Protein AF-A0A945H3J1-F1 (afdb_monomer)

Structure (mmCIF, N/CA/C/O backbone):
data_AF-A0A945H3J1-F1
#
_entry.id   AF-A0A945H3J1-F1
#
loop_
_atom_site.group_PDB
_atom_site.id
_atom_site.type_symbol
_atom_site.label_atom_id
_atom_site.label_alt_id
_atom_site.label_comp_id
_atom_site.label_asym_id
_atom_site.label_entity_id
_atom_site.label_seq_id
_atom_site.pdbx_PDB_ins_code
_atom_site.Cartn_x
_atom_site.Cartn_y
_atom_site.Cartn_z
_atom_site.occupancy
_atom_site.B_iso_or_equiv
_atom_site.auth_seq_id
_atom_site.auth_comp_id
_atom_site.auth_asym_id
_atom_site.auth_atom_id
_atom_site.pdbx_PDB_model_num
ATOM 1 N N . MET A 1 1 ? 68.664 -20.194 -29.087 1.00 60.19 1 MET A N 1
ATOM 2 C CA . MET A 1 1 ? 67.296 -19.953 -28.573 1.00 60.19 1 MET A CA 1
ATOM 3 C C . MET A 1 1 ? 66.956 -18.468 -28.400 1.00 60.19 1 MET A C 1
ATOM 5 O O . MET A 1 1 ? 65.837 -18.099 -28.712 1.00 60.19 1 MET A O 1
ATOM 9 N N . SER A 1 2 ? 67.878 -17.592 -27.973 1.00 73.19 2 SER A N 1
ATOM 10 C CA . SER A 1 2 ? 67.571 -16.160 -27.752 1.00 73.19 2 SER A CA 1
ATOM 11 C C . SER A 1 2 ? 67.304 -15.338 -29.028 1.00 73.19 2 SER A C 1
ATOM 13 O O . SER A 1 2 ? 66.499 -14.412 -29.001 1.00 73.19 2 SER A O 1
ATOM 15 N N . ALA A 1 3 ? 67.932 -15.680 -30.160 1.00 81.25 3 ALA A N 1
ATOM 16 C CA . ALA A 1 3 ? 67.809 -14.908 -31.403 1.00 81.25 3 ALA A CA 1
ATOM 17 C C . ALA A 1 3 ? 66.433 -15.038 -32.088 1.00 81.25 3 ALA A C 1
ATOM 19 O O . ALA A 1 3 ? 65.902 -14.050 -32.594 1.00 81.25 3 ALA A O 1
ATOM 20 N N . GLU A 1 4 ? 65.826 -16.229 -32.079 1.00 80.69 4 GLU A N 1
ATOM 21 C CA . GLU A 1 4 ? 64.488 -16.438 -32.654 1.00 80.69 4 GLU A CA 1
ATOM 22 C C . GLU A 1 4 ? 63.392 -15.769 -31.823 1.00 80.69 4 GLU A C 1
ATOM 24 O O . GLU A 1 4 ? 62.494 -15.144 -32.384 1.00 80.69 4 GLU A O 1
ATOM 29 N N . VAL A 1 5 ? 63.507 -15.813 -30.492 1.00 82.81 5 VAL A N 1
ATOM 30 C CA . VAL A 1 5 ? 62.561 -15.147 -29.586 1.00 82.81 5 VAL A CA 1
ATOM 31 C C . VAL A 1 5 ? 62.568 -13.630 -29.811 1.00 82.81 5 VAL A C 1
ATOM 33 O O . VAL A 1 5 ? 61.506 -13.033 -29.979 1.00 82.81 5 VAL A O 1
ATOM 36 N N . ASN A 1 6 ? 63.743 -13.005 -29.941 1.00 84.56 6 ASN A N 1
ATOM 37 C CA . ASN A 1 6 ? 63.851 -11.567 -30.234 1.00 84.56 6 ASN A CA 1
ATOM 38 C C . ASN A 1 6 ? 63.272 -11.186 -31.609 1.00 84.56 6 ASN A C 1
ATOM 40 O O . ASN A 1 6 ? 62.717 -10.096 -31.785 1.00 84.56 6 ASN A O 1
ATOM 44 N N . LYS A 1 7 ? 63.355 -12.086 -32.594 1.00 84.81 7 LYS A N 1
ATOM 45 C CA . LYS A 1 7 ? 62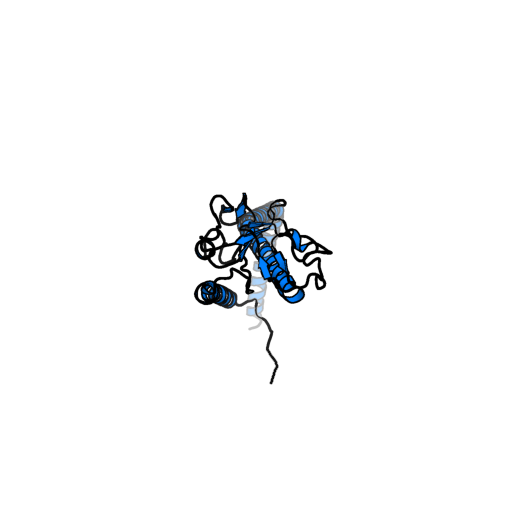.778 -11.870 -33.926 1.00 84.81 7 LYS A CA 1
ATOM 46 C C . LYS A 1 7 ? 61.247 -11.936 -33.907 1.00 84.81 7 LYS A C 1
ATOM 48 O O . LYS A 1 7 ? 60.595 -11.147 -34.584 1.00 84.81 7 LYS A O 1
ATOM 53 N N . ILE A 1 8 ? 60.670 -12.826 -33.099 1.00 84.44 8 ILE A N 1
ATOM 54 C CA . ILE A 1 8 ? 59.214 -12.926 -32.917 1.00 84.44 8 ILE A CA 1
ATOM 55 C C . ILE A 1 8 ? 58.685 -11.714 -32.142 1.00 84.44 8 ILE A C 1
ATOM 57 O O . ILE A 1 8 ? 57.691 -11.119 -32.551 1.00 84.44 8 ILE A O 1
ATOM 61 N N . LEU A 1 9 ? 59.373 -11.299 -31.074 1.00 80.31 9 LEU A N 1
ATOM 62 C CA . LEU A 1 9 ? 58.974 -10.134 -30.279 1.00 80.31 9 LEU A CA 1
ATOM 63 C C . LEU A 1 9 ? 59.015 -8.835 -31.094 1.00 80.31 9 LEU A C 1
ATOM 65 O O . LEU A 1 9 ? 58.047 -8.081 -31.076 1.00 80.31 9 LEU A O 1
ATOM 69 N N . SER A 1 10 ? 60.069 -8.605 -31.883 1.00 81.88 10 SER A N 1
ATOM 70 C CA . SER A 1 10 ? 60.146 -7.425 -32.763 1.00 81.88 10 SER A CA 1
ATOM 71 C C . SER A 1 10 ? 59.111 -7.449 -33.894 1.00 81.88 10 SER A C 1
ATOM 73 O O . SER A 1 10 ? 58.609 -6.400 -34.298 1.00 81.88 10 SER A O 1
ATOM 75 N N . PHE A 1 11 ? 58.741 -8.633 -34.392 1.00 84.75 11 PHE A N 1
ATOM 76 C CA . PHE A 1 11 ? 57.662 -8.780 -35.370 1.00 84.75 11 PHE A CA 1
ATOM 77 C C . PHE A 1 11 ? 56.282 -8.470 -34.770 1.00 84.75 11 PHE A C 1
ATOM 79 O O . PHE A 1 11 ? 55.475 -7.789 -35.407 1.00 84.75 11 PHE A O 1
ATOM 86 N N . LEU A 1 12 ? 56.017 -8.942 -33.548 1.00 81.19 12 LEU A N 1
ATOM 87 C CA . LEU A 1 12 ? 54.775 -8.669 -32.825 1.00 81.19 12 LEU A CA 1
ATOM 88 C C . LEU A 1 12 ? 54.647 -7.187 -32.470 1.00 81.19 12 LEU A C 1
ATOM 90 O O . LEU A 1 12 ? 53.596 -6.610 -32.730 1.00 81.19 12 LEU A O 1
ATOM 94 N N . ASP A 1 13 ? 55.712 -6.565 -31.968 1.00 84.94 13 ASP A N 1
ATOM 95 C CA . ASP A 1 13 ? 55.739 -5.142 -31.616 1.00 84.94 13 ASP A CA 1
ATOM 96 C C . ASP A 1 13 ? 55.472 -4.250 -32.839 1.00 84.94 13 ASP A C 1
ATOM 98 O O . ASP A 1 13 ? 54.616 -3.366 -32.819 1.00 84.94 13 ASP A O 1
ATOM 102 N N . ARG A 1 14 ? 56.095 -4.570 -33.980 1.00 81.88 14 ARG A N 1
ATOM 103 C CA . ARG A 1 14 ? 55.879 -3.837 -35.236 1.00 81.88 14 ARG A CA 1
ATOM 104 C C . ARG A 1 14 ? 54.456 -3.995 -35.778 1.00 81.88 14 ARG A C 1
ATOM 106 O O . ARG A 1 14 ? 53.895 -3.035 -36.306 1.00 81.88 14 ARG A O 1
ATOM 113 N N . LYS A 1 15 ? 53.856 -5.186 -35.650 1.00 81.44 15 LYS A N 1
ATOM 114 C CA . LYS A 1 15 ? 52.448 -5.406 -36.022 1.00 81.44 15 LYS A CA 1
ATOM 115 C C . LYS A 1 15 ? 51.503 -4.677 -35.074 1.00 81.44 15 LYS A C 1
ATOM 117 O O . LYS A 1 15 ? 50.599 -3.999 -35.551 1.00 81.44 15 LYS A O 1
ATOM 122 N N . LEU A 1 16 ? 51.708 -4.791 -33.765 1.00 81.31 16 LEU A N 1
ATOM 123 C CA . LEU A 1 16 ? 50.887 -4.124 -32.756 1.00 81.31 16 LEU A CA 1
ATOM 124 C C . LEU A 1 16 ? 50.943 -2.605 -32.924 1.00 81.31 16 LEU A C 1
ATOM 126 O O . LEU A 1 16 ? 49.892 -1.980 -32.977 1.00 81.31 16 LEU A O 1
ATOM 130 N N . GLY A 1 17 ? 52.127 -2.022 -33.126 1.00 81.38 17 GLY A N 1
ATOM 131 C CA . GLY A 1 17 ? 52.281 -0.588 -33.378 1.00 81.38 17 GLY A CA 1
ATOM 132 C C . GLY A 1 17 ? 51.546 -0.105 -34.633 1.00 81.38 17 GLY A C 1
ATOM 133 O O . GLY A 1 17 ? 50.916 0.950 -34.605 1.00 81.38 17 GLY A O 1
ATOM 134 N N . PHE A 1 18 ? 51.554 -0.893 -35.715 1.00 82.69 18 PHE A N 1
ATOM 135 C CA . PHE A 1 18 ? 50.792 -0.582 -36.930 1.00 82.69 18 PHE A CA 1
ATOM 136 C C . PHE A 1 18 ? 49.277 -0.642 -36.699 1.00 82.69 18 PHE A C 1
ATOM 138 O O . PHE A 1 18 ? 48.545 0.250 -37.127 1.00 82.69 18 PHE A O 1
ATOM 145 N N . TRP A 1 19 ? 48.797 -1.671 -35.997 1.00 83.00 19 TRP A N 1
ATOM 146 C CA . TRP A 1 19 ? 47.380 -1.785 -35.653 1.00 83.00 19 TRP A CA 1
ATOM 147 C C . TRP A 1 19 ? 46.935 -0.656 -34.722 1.00 83.00 19 TRP A C 1
ATOM 149 O O . TRP A 1 19 ? 45.903 -0.046 -34.975 1.00 83.00 19 TRP A O 1
ATOM 159 N N . VAL A 1 20 ? 47.737 -0.320 -33.710 1.00 82.31 20 VAL A N 1
ATOM 160 C CA . VAL A 1 20 ? 47.457 0.772 -32.768 1.00 82.31 20 VAL A CA 1
ATOM 161 C C . VAL A 1 20 ? 47.431 2.125 -33.479 1.00 82.31 20 VAL A C 1
ATOM 163 O O . VAL A 1 20 ? 46.508 2.900 -33.251 1.00 82.31 20 VAL A O 1
ATOM 166 N N . SER A 1 21 ? 48.381 2.418 -34.374 1.00 82.88 21 SER A N 1
ATOM 167 C CA . SER A 1 21 ? 48.396 3.707 -35.081 1.00 82.88 21 SER A CA 1
ATOM 168 C C . SER A 1 21 ? 47.220 3.853 -36.049 1.00 82.88 21 SER A C 1
ATOM 170 O O . SER A 1 21 ? 46.595 4.912 -36.109 1.00 82.88 21 SER A O 1
ATOM 172 N N . THR A 1 22 ? 46.872 2.774 -36.757 1.00 83.81 22 THR A N 1
ATOM 173 C CA . THR A 1 22 ? 45.717 2.744 -37.664 1.00 83.81 22 THR A CA 1
ATOM 174 C C . THR A 1 22 ? 44.415 2.916 -36.883 1.00 83.81 22 THR A C 1
ATOM 176 O O . THR A 1 22 ? 43.530 3.654 -37.312 1.00 83.81 22 THR A O 1
ATOM 179 N N . TRP A 1 23 ? 44.317 2.284 -35.711 1.00 81.62 23 TRP A N 1
ATOM 180 C CA . TRP A 1 23 ? 43.152 2.391 -34.839 1.00 81.62 23 TRP A CA 1
ATOM 181 C C . TRP A 1 23 ? 43.012 3.777 -34.216 1.00 81.62 23 TRP A C 1
ATOM 183 O O . TRP A 1 23 ? 41.911 4.313 -34.191 1.00 81.62 23 TRP A O 1
ATOM 193 N N . ASN A 1 24 ? 44.114 4.392 -33.785 1.00 85.56 24 ASN A N 1
ATOM 194 C CA . ASN A 1 24 ? 44.095 5.752 -33.250 1.00 85.56 24 ASN A CA 1
ATOM 195 C C . ASN A 1 24 ? 43.633 6.759 -34.304 1.00 85.56 24 ASN A C 1
ATOM 197 O O . ASN A 1 24 ? 42.762 7.566 -34.014 1.00 85.56 24 ASN A O 1
ATOM 201 N N . ARG A 1 25 ? 44.124 6.661 -35.548 1.00 85.62 25 ARG A N 1
ATOM 202 C CA . ARG A 1 25 ? 43.684 7.564 -36.622 1.00 85.62 25 ARG A CA 1
ATOM 203 C C . ARG A 1 25 ? 42.203 7.384 -36.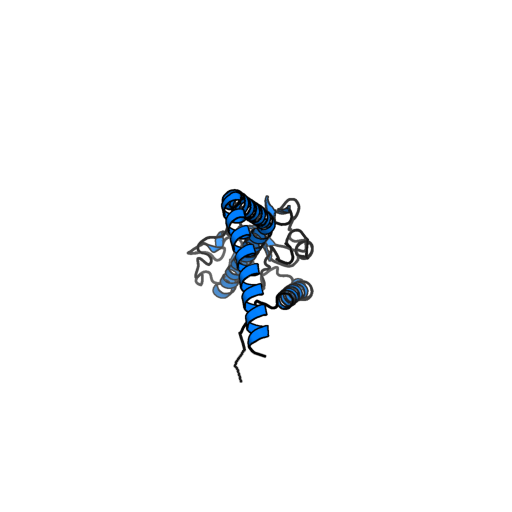963 1.00 85.62 25 ARG A C 1
ATOM 205 O O . ARG A 1 25 ? 41.491 8.363 -37.145 1.00 85.62 25 ARG A O 1
ATOM 212 N N . PHE A 1 26 ? 41.736 6.135 -37.009 1.00 87.69 26 PHE A N 1
ATOM 213 C CA . PHE A 1 26 ? 40.319 5.827 -37.201 1.00 87.69 26 PHE A CA 1
ATOM 214 C C . PHE A 1 26 ? 39.456 6.380 -36.060 1.00 87.69 26 PHE A C 1
ATOM 216 O O . PHE A 1 26 ? 38.403 6.967 -36.305 1.00 87.69 26 PHE A O 1
ATOM 223 N N . LEU A 1 27 ? 39.900 6.208 -34.812 1.00 85.19 27 LEU A N 1
ATOM 224 C CA . LEU A 1 27 ? 39.210 6.759 -33.657 1.00 85.19 27 LEU A CA 1
ATOM 225 C C . LEU A 1 27 ? 39.192 8.280 -33.719 1.00 85.19 27 LEU A C 1
ATOM 227 O O . LEU A 1 27 ? 38.113 8.820 -33.580 1.00 85.19 27 LEU A O 1
ATOM 231 N N . ASP A 1 28 ? 40.294 8.966 -34.005 1.00 85.12 28 ASP A N 1
ATOM 232 C CA . ASP A 1 28 ? 40.317 10.432 -34.088 1.00 85.12 28 ASP A CA 1
ATOM 233 C C . ASP A 1 28 ? 39.352 10.973 -35.159 1.00 85.12 28 ASP A C 1
ATOM 235 O O . ASP A 1 28 ? 38.624 11.935 -34.912 1.00 85.12 28 ASP A O 1
ATOM 239 N N . GLU A 1 29 ? 39.277 10.321 -36.324 1.00 90.56 29 GLU A N 1
ATOM 240 C CA . GLU A 1 29 ? 38.367 10.708 -37.414 1.00 90.56 29 GLU A CA 1
ATOM 241 C C . GLU A 1 29 ? 36.888 10.445 -37.080 1.00 90.56 29 GLU A C 1
ATOM 243 O O . GLU A 1 29 ? 36.002 11.200 -37.494 1.00 90.56 29 GLU A O 1
ATOM 248 N N . HIS A 1 30 ? 36.599 9.390 -36.314 1.00 91.06 30 HIS A N 1
ATOM 249 C CA . HIS A 1 30 ? 35.230 8.952 -36.036 1.00 91.06 30 HIS A CA 1
ATOM 250 C C . HIS A 1 30 ? 34.779 9.133 -34.580 1.00 91.06 30 HIS A C 1
ATOM 252 O O . HIS A 1 30 ? 33.635 8.801 -34.256 1.00 91.06 30 HIS A O 1
ATOM 258 N N . PHE A 1 31 ? 35.616 9.693 -33.704 1.00 92.00 31 PHE A N 1
ATOM 259 C CA . PHE A 1 31 ? 35.394 9.750 -32.255 1.00 92.00 31 PHE A CA 1
ATOM 260 C C . PHE A 1 31 ? 34.080 10.444 -31.926 1.00 92.00 31 PHE A C 1
ATOM 262 O O . PHE A 1 31 ? 33.287 9.943 -31.129 1.00 92.00 31 PHE A O 1
ATOM 269 N N . THR A 1 32 ? 33.804 11.574 -32.575 1.00 90.94 32 THR A N 1
ATOM 270 C CA . THR A 1 32 ? 32.577 12.348 -32.362 1.00 90.94 32 THR A CA 1
ATOM 271 C C . THR A 1 32 ? 31.329 11.555 -32.748 1.00 90.94 32 THR A C 1
ATOM 273 O O . THR A 1 32 ? 30.339 11.575 -32.018 1.00 90.94 32 THR A O 1
ATOM 276 N N . TYR A 1 33 ? 31.368 10.805 -33.853 1.00 94.19 33 TYR A N 1
ATOM 277 C CA . TYR A 1 33 ? 30.241 9.977 -34.288 1.00 94.19 33 TYR A CA 1
ATOM 278 C C . TYR A 1 33 ? 30.038 8.767 -33.376 1.00 94.19 33 TYR A C 1
ATOM 280 O O . TYR A 1 33 ? 28.906 8.470 -32.992 1.00 94.19 33 TYR A O 1
ATOM 288 N N . ILE A 1 34 ? 31.125 8.094 -32.989 1.00 93.06 34 ILE A N 1
ATOM 289 C CA . ILE A 1 34 ? 31.089 6.927 -32.103 1.00 93.06 34 ILE A CA 1
ATOM 290 C C . ILE A 1 34 ? 30.583 7.339 -30.717 1.00 93.06 34 ILE A C 1
ATOM 292 O O . ILE A 1 34 ? 29.641 6.737 -30.205 1.00 93.06 34 ILE A O 1
ATOM 296 N N . SER A 1 35 ? 31.142 8.402 -30.134 1.00 95.31 35 SER A N 1
ATOM 297 C CA . SER A 1 35 ? 30.730 8.912 -28.820 1.00 95.31 35 SER A CA 1
ATOM 298 C C . SER A 1 35 ? 29.274 9.380 -28.810 1.00 95.31 35 SER A C 1
ATOM 300 O O . SER A 1 35 ? 28.526 9.000 -27.909 1.00 95.31 35 SER A O 1
ATOM 302 N N . SER A 1 36 ? 28.831 10.112 -29.839 1.00 95.88 36 SER A N 1
ATOM 303 C CA . SER A 1 36 ? 27.430 10.541 -29.966 1.00 95.88 36 SER A CA 1
ATOM 304 C C . SER A 1 36 ? 26.478 9.354 -30.111 1.00 95.88 36 SER A C 1
ATOM 306 O O . SER A 1 36 ? 25.420 9.333 -29.485 1.00 95.88 36 SER A O 1
ATOM 308 N N . SER A 1 37 ? 26.862 8.338 -30.889 1.00 96.12 37 SER A N 1
ATOM 309 C CA . SER A 1 37 ? 26.049 7.132 -31.091 1.00 96.12 37 SER A CA 1
ATOM 310 C C . SER A 1 37 ? 25.930 6.304 -29.812 1.00 96.12 37 SER A C 1
ATOM 312 O O . SER A 1 37 ? 24.835 5.866 -29.463 1.00 96.12 37 SER A O 1
ATOM 314 N N . ILE A 1 38 ? 27.034 6.130 -29.075 1.00 96.62 38 ILE A N 1
ATOM 315 C CA . ILE A 1 38 ? 27.034 5.452 -27.772 1.00 96.62 38 ILE A CA 1
ATOM 316 C C . ILE A 1 38 ? 26.157 6.217 -26.781 1.00 96.62 38 ILE A C 1
ATOM 318 O O . ILE A 1 38 ? 25.325 5.611 -26.109 1.00 96.62 38 ILE A O 1
ATOM 322 N N . LEU A 1 39 ? 26.294 7.543 -26.710 1.00 97.56 39 LEU A N 1
ATOM 323 C CA . LEU A 1 39 ? 25.483 8.367 -25.818 1.00 97.56 39 LEU A CA 1
ATOM 324 C C . LEU A 1 39 ? 23.990 8.259 -26.156 1.00 97.56 39 LEU A C 1
ATOM 326 O O . LEU A 1 39 ? 23.176 8.030 -25.263 1.00 97.56 39 LEU A O 1
ATOM 330 N N . ALA A 1 40 ? 23.631 8.361 -27.438 1.00 97.38 40 ALA A N 1
ATOM 331 C CA . ALA A 1 40 ? 22.253 8.213 -27.897 1.00 97.38 40 ALA A CA 1
ATOM 332 C C . ALA A 1 40 ? 21.683 6.829 -27.548 1.00 97.38 40 ALA A C 1
ATOM 334 O O . ALA A 1 40 ? 20.561 6.728 -27.048 1.00 97.38 40 ALA A O 1
ATOM 335 N N . PHE A 1 41 ? 22.471 5.768 -27.742 1.00 97.62 41 PHE A N 1
ATOM 336 C CA . PHE A 1 41 ? 22.090 4.410 -27.366 1.00 97.62 41 PHE A CA 1
ATOM 337 C C . PHE A 1 41 ? 21.866 4.269 -25.854 1.00 97.62 41 PHE A C 1
ATOM 339 O O . PHE A 1 41 ? 20.851 3.716 -25.434 1.00 97.62 41 PHE A O 1
ATOM 346 N N . LEU A 1 42 ? 22.767 4.804 -25.026 1.00 97.38 42 LEU A N 1
ATOM 347 C CA . LEU A 1 42 ? 22.635 4.756 -23.568 1.00 97.38 42 LEU A CA 1
ATOM 348 C C . LEU A 1 42 ? 21.400 5.518 -23.079 1.00 97.38 42 LEU A C 1
ATOM 350 O O . LEU A 1 42 ? 20.692 5.021 -22.204 1.00 97.38 42 LEU A O 1
ATOM 354 N N . ILE A 1 43 ? 21.100 6.679 -23.668 1.00 97.25 43 ILE A N 1
ATOM 355 C CA . ILE A 1 43 ? 19.883 7.441 -23.362 1.00 97.25 43 ILE A CA 1
ATOM 356 C C . ILE A 1 43 ? 18.639 6.637 -23.755 1.00 97.25 43 ILE A C 1
ATOM 358 O O . ILE A 1 43 ? 17.720 6.506 -22.948 1.00 97.25 43 ILE A O 1
ATOM 362 N N . ALA A 1 44 ? 18.609 6.050 -24.954 1.00 96.44 44 ALA A N 1
ATOM 363 C CA . ALA A 1 44 ? 17.484 5.232 -25.405 1.00 96.44 44 ALA A CA 1
ATOM 364 C C . ALA A 1 44 ? 17.270 4.003 -24.505 1.00 96.44 44 ALA A C 1
ATOM 366 O O . ALA A 1 44 ? 16.142 3.721 -24.094 1.00 96.44 44 ALA A O 1
ATOM 367 N N . MET A 1 45 ? 18.352 3.313 -24.135 1.00 96.00 45 MET A N 1
ATOM 368 C CA . MET A 1 45 ? 18.323 2.184 -23.205 1.00 96.00 45 MET A CA 1
ATOM 369 C C . MET A 1 45 ? 17.816 2.614 -21.824 1.00 96.00 45 MET A C 1
ATOM 371 O O . MET A 1 45 ? 16.959 1.945 -21.248 1.00 96.00 45 MET A O 1
ATOM 375 N N . PHE A 1 46 ? 18.293 3.746 -21.300 1.00 94.88 46 PHE A N 1
ATOM 376 C CA . PHE A 1 46 ? 17.835 4.291 -20.025 1.00 94.88 46 PHE A CA 1
ATOM 377 C C . PHE A 1 46 ? 16.341 4.626 -20.054 1.00 94.88 46 PHE A C 1
ATOM 379 O O . PHE A 1 46 ? 15.613 4.217 -19.153 1.00 94.88 46 PHE A O 1
ATOM 386 N N . LEU A 1 47 ? 15.859 5.308 -21.097 1.00 93.19 47 LEU A N 1
ATOM 387 C CA . LEU A 1 47 ? 14.440 5.639 -21.247 1.00 93.19 47 LEU A CA 1
ATOM 388 C C . LEU A 1 47 ? 13.579 4.377 -21.342 1.00 93.19 47 LEU A C 1
ATOM 390 O O . LEU A 1 47 ? 12.551 4.280 -20.672 1.00 93.19 47 LEU A O 1
ATOM 394 N N . PHE A 1 48 ? 14.022 3.377 -22.106 1.00 92.25 48 PHE A N 1
ATOM 395 C CA . PHE A 1 48 ? 13.340 2.089 -22.197 1.00 92.25 48 PHE A CA 1
ATOM 396 C C . PHE A 1 48 ? 13.241 1.396 -20.827 1.00 92.25 48 PHE A C 1
ATOM 398 O O . PHE A 1 48 ? 12.166 0.943 -20.419 1.00 92.25 48 PHE A O 1
ATOM 405 N N . LEU A 1 49 ? 14.339 1.369 -20.068 1.00 88.38 49 LEU A N 1
ATOM 406 C CA . LEU A 1 49 ? 14.364 0.818 -18.713 1.00 88.38 49 LEU A CA 1
ATOM 407 C C . LEU A 1 49 ? 13.502 1.628 -17.734 1.00 88.38 49 LEU A C 1
ATOM 409 O O . LEU A 1 49 ? 12.783 1.046 -16.922 1.00 88.38 49 LEU A O 1
ATOM 413 N N . ALA A 1 50 ? 13.512 2.956 -17.815 1.00 83.75 50 ALA A N 1
ATOM 414 C CA . ALA A 1 50 ? 12.715 3.825 -16.954 1.00 83.75 50 ALA A CA 1
ATOM 415 C C . ALA A 1 50 ? 11.208 3.622 -17.191 1.00 83.75 50 ALA A C 1
ATOM 417 O O . ALA A 1 50 ? 10.435 3.472 -16.243 1.00 83.75 50 ALA A O 1
ATOM 418 N N . ILE A 1 51 ? 10.788 3.527 -18.455 1.00 84.94 51 ILE A N 1
ATOM 419 C CA . ILE A 1 51 ? 9.386 3.291 -18.822 1.00 84.94 51 ILE A CA 1
ATOM 420 C C . ILE A 1 51 ? 8.927 1.909 -18.340 1.00 84.94 51 ILE A C 1
ATOM 422 O O . ILE A 1 51 ? 7.869 1.787 -17.721 1.00 84.94 51 ILE A O 1
ATOM 426 N N . THR A 1 52 ? 9.732 0.870 -18.570 1.00 81.19 52 THR A N 1
ATOM 427 C CA . THR A 1 52 ? 9.381 -0.510 -18.188 1.00 81.19 52 THR A CA 1
ATOM 428 C C . THR A 1 52 ? 9.431 -0.752 -16.677 1.00 81.19 52 THR A C 1
ATOM 430 O O . THR A 1 52 ? 8.690 -1.592 -16.158 1.00 81.19 52 THR A O 1
ATOM 433 N N . SER A 1 53 ? 10.262 -0.011 -15.940 1.00 83.12 53 SER A N 1
ATOM 434 C CA . SER A 1 53 ? 10.378 -0.128 -14.481 1.00 83.12 53 SER A CA 1
ATOM 435 C C . SER A 1 53 ? 9.356 0.706 -13.704 1.00 83.12 53 SER A C 1
ATOM 437 O O . SER A 1 53 ? 9.076 0.374 -12.550 1.00 83.12 53 SER A O 1
ATOM 439 N N . ARG A 1 54 ? 8.730 1.717 -14.326 1.00 84.50 54 ARG A N 1
ATOM 440 C CA . ARG A 1 54 ? 7.763 2.619 -13.674 1.00 84.50 54 ARG A CA 1
ATOM 441 C C . ARG A 1 54 ? 6.663 1.875 -12.916 1.00 84.50 54 ARG A C 1
ATOM 443 O O . ARG A 1 54 ? 6.425 2.157 -11.748 1.00 84.50 54 ARG A O 1
ATOM 450 N N . GLN A 1 55 ? 6.014 0.896 -13.546 1.00 86.31 55 GLN A N 1
ATOM 451 C CA . GLN A 1 55 ? 4.929 0.134 -12.910 1.00 86.31 55 GLN A CA 1
ATOM 452 C C . GLN A 1 55 ? 5.409 -0.659 -11.686 1.00 86.31 55 GLN A C 1
ATOM 454 O O . GLN A 1 55 ? 4.693 -0.759 -10.693 1.00 86.31 55 GLN A O 1
ATOM 459 N N . ARG A 1 56 ? 6.644 -1.177 -11.723 1.00 86.38 56 ARG A N 1
ATOM 460 C CA . ARG A 1 56 ? 7.246 -1.878 -10.581 1.00 86.38 56 ARG A CA 1
ATOM 461 C C . ARG A 1 56 ? 7.535 -0.917 -9.426 1.00 86.38 56 ARG A C 1
ATOM 463 O O . ARG A 1 56 ? 7.290 -1.280 -8.283 1.00 86.38 56 ARG A O 1
ATOM 470 N N . MET A 1 57 ? 8.004 0.298 -9.711 1.00 86.19 57 MET A N 1
ATOM 471 C CA . MET A 1 57 ? 8.211 1.320 -8.676 1.00 86.19 57 MET A CA 1
ATOM 472 C C . MET A 1 57 ? 6.894 1.703 -7.992 1.00 86.19 57 MET A C 1
ATOM 474 O O . MET A 1 57 ? 6.832 1.725 -6.767 1.00 86.19 57 MET A O 1
ATOM 478 N N . VAL A 1 58 ? 5.826 1.909 -8.771 1.00 89.62 58 VAL A N 1
ATOM 479 C CA . VAL A 1 58 ? 4.486 2.205 -8.234 1.00 89.62 58 VAL A CA 1
ATOM 480 C C . VAL A 1 58 ? 3.963 1.043 -7.381 1.00 89.62 58 VAL A C 1
ATOM 482 O O . VAL A 1 58 ? 3.424 1.265 -6.302 1.00 89.62 58 VAL A O 1
ATOM 485 N N . ALA A 1 59 ? 4.147 -0.205 -7.824 1.00 90.69 59 ALA A N 1
ATOM 486 C CA . ALA A 1 59 ? 3.763 -1.383 -7.042 1.00 90.69 59 ALA A CA 1
ATOM 487 C C . ALA A 1 59 ? 4.505 -1.457 -5.701 1.00 90.69 59 ALA A C 1
ATOM 489 O O . ALA A 1 59 ? 3.894 -1.720 -4.666 1.00 90.69 59 ALA A O 1
ATOM 490 N N . TRP A 1 60 ? 5.812 -1.191 -5.718 1.00 89.12 60 TRP A N 1
ATOM 491 C CA . TRP A 1 60 ? 6.636 -1.167 -4.515 1.00 89.12 60 TRP A CA 1
ATOM 492 C C . TRP A 1 60 ? 6.198 -0.071 -3.536 1.00 89.12 60 TRP A C 1
ATOM 494 O O . TRP A 1 60 ? 6.099 -0.331 -2.337 1.00 89.12 60 TRP A O 1
ATOM 504 N N . GLU A 1 61 ? 5.884 1.125 -4.037 1.00 91.31 61 GLU A N 1
ATOM 505 C CA . GLU A 1 61 ? 5.377 2.237 -3.228 1.00 91.31 61 GLU A CA 1
ATOM 506 C C . GLU A 1 61 ? 4.046 1.884 -2.557 1.00 91.31 61 GLU A C 1
ATOM 508 O O . GLU A 1 61 ? 3.939 1.966 -1.334 1.00 91.31 61 GLU A O 1
ATOM 513 N N . VAL A 1 62 ? 3.076 1.381 -3.328 1.00 93.19 62 VAL A N 1
ATOM 514 C CA . VAL A 1 62 ? 1.772 0.947 -2.801 1.00 93.19 62 VAL A CA 1
ATOM 515 C C . VAL A 1 62 ? 1.954 -0.123 -1.734 1.00 93.19 62 VAL A C 1
ATOM 517 O O . VAL A 1 62 ? 1.396 -0.002 -0.647 1.00 93.19 62 VAL A O 1
ATOM 520 N N . ARG A 1 63 ? 2.761 -1.156 -2.011 1.00 92.19 63 ARG A N 1
ATOM 521 C CA . ARG A 1 63 ? 3.050 -2.241 -1.063 1.00 92.19 63 ARG A CA 1
ATOM 522 C C . ARG A 1 63 ? 3.632 -1.697 0.240 1.00 92.19 63 ARG A C 1
ATOM 524 O O . ARG A 1 63 ? 3.193 -2.089 1.322 1.00 92.19 63 ARG A O 1
ATOM 531 N N . ARG A 1 64 ? 4.622 -0.808 0.149 1.00 92.75 64 ARG A N 1
ATOM 532 C CA . ARG A 1 64 ? 5.254 -0.180 1.313 1.00 92.75 64 ARG A CA 1
ATOM 533 C C . ARG A 1 64 ? 4.230 0.604 2.132 1.00 92.75 64 ARG A C 1
ATOM 535 O O . ARG A 1 64 ? 4.209 0.471 3.355 1.00 92.75 64 ARG A O 1
ATOM 542 N N . ASP A 1 65 ? 3.378 1.377 1.472 1.00 94.81 65 ASP A N 1
ATOM 543 C CA . ASP A 1 65 ? 2.382 2.221 2.125 1.00 94.81 65 ASP A CA 1
ATOM 544 C C . ASP A 1 65 ? 1.299 1.390 2.821 1.00 94.81 65 ASP A C 1
ATOM 546 O O . ASP A 1 65 ? 1.061 1.591 4.013 1.00 94.81 65 ASP A O 1
ATOM 550 N N . VAL A 1 66 ? 0.695 0.406 2.138 1.00 94.12 66 VAL A N 1
ATOM 551 C CA . VAL A 1 66 ? -0.344 -0.448 2.748 1.00 94.12 66 VAL A CA 1
ATOM 552 C C . VAL A 1 66 ? 0.206 -1.239 3.936 1.00 94.12 66 VAL A C 1
ATOM 554 O O . VAL A 1 66 ? -0.475 -1.366 4.951 1.00 94.12 66 VAL A O 1
ATOM 557 N N . GLN A 1 67 ? 1.459 -1.705 3.868 1.00 92.94 67 GLN A N 1
ATOM 558 C CA . GLN A 1 67 ? 2.119 -2.380 4.990 1.00 92.94 67 GLN A CA 1
ATOM 559 C C . GLN A 1 67 ? 2.401 -1.428 6.155 1.00 92.94 67 GLN A C 1
ATOM 561 O O . GLN A 1 67 ? 2.195 -1.795 7.311 1.00 92.94 67 GLN A O 1
ATOM 566 N N . ARG A 1 68 ? 2.863 -0.205 5.873 1.00 94.50 68 ARG A N 1
ATOM 567 C CA . ARG A 1 68 ? 3.113 0.814 6.900 1.00 94.50 68 ARG A CA 1
ATOM 568 C C . ARG A 1 68 ? 1.821 1.197 7.623 1.00 94.50 68 ARG A C 1
ATOM 570 O O . ARG A 1 68 ? 1.815 1.284 8.846 1.00 94.50 68 ARG A O 1
ATOM 577 N N . ILE A 1 69 ? 0.732 1.372 6.876 1.00 96.06 69 ILE A N 1
ATOM 578 C CA . ILE A 1 69 ? -0.602 1.662 7.412 1.00 96.06 69 ILE A CA 1
ATOM 579 C C . ILE A 1 69 ? -1.108 0.492 8.264 1.00 96.06 69 ILE A C 1
ATOM 581 O O . ILE A 1 69 ? -1.555 0.715 9.385 1.00 96.06 69 ILE A O 1
ATOM 585 N N . ALA A 1 70 ? -1.005 -0.747 7.775 1.00 93.25 70 ALA A N 1
ATOM 586 C CA . ALA A 1 70 ? -1.439 -1.923 8.530 1.00 93.25 70 AL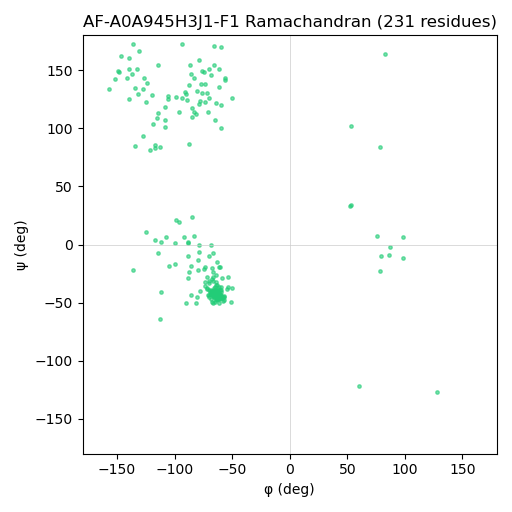A A CA 1
ATOM 587 C C . ALA A 1 70 ? -0.698 -2.047 9.870 1.00 93.25 70 ALA A C 1
ATOM 589 O O . ALA A 1 70 ? -1.342 -2.188 10.907 1.00 93.25 70 ALA A O 1
ATOM 590 N N . ARG A 1 71 ? 0.631 -1.877 9.875 1.00 93.75 71 ARG A N 1
ATOM 591 C CA . ARG A 1 71 ? 1.435 -1.871 11.111 1.00 93.75 71 ARG A CA 1
ATOM 592 C C . ARG A 1 71 ? 1.034 -0.753 12.071 1.00 93.75 71 ARG A C 1
ATOM 594 O O . ARG A 1 71 ? 0.986 -0.981 13.272 1.00 93.75 71 ARG A O 1
ATOM 601 N N . ALA A 1 72 ? 0.726 0.440 11.563 1.00 95.06 72 ALA A N 1
ATOM 602 C CA . ALA A 1 72 ? 0.250 1.542 12.398 1.00 95.06 72 ALA A CA 1
ATOM 603 C C . ALA A 1 72 ? -1.096 1.207 13.068 1.00 95.06 72 ALA A C 1
ATOM 605 O O . ALA A 1 72 ? -1.289 1.496 14.245 1.00 95.06 72 ALA A O 1
ATOM 606 N N . ILE A 1 73 ? -2.008 0.547 12.347 1.00 94.62 73 ILE A N 1
ATOM 607 C CA . ILE A 1 73 ? -3.290 0.080 12.900 1.00 94.62 73 ILE A CA 1
ATOM 608 C C . ILE A 1 73 ? -3.067 -1.037 13.935 1.00 94.62 73 ILE A C 1
ATOM 610 O O . ILE A 1 73 ? -3.708 -1.035 14.984 1.00 94.62 73 ILE A O 1
ATOM 614 N N . GLU A 1 74 ? -2.135 -1.960 13.690 1.00 92.19 74 GLU A N 1
ATOM 615 C CA . GLU A 1 74 ? -1.737 -2.986 14.668 1.00 92.19 74 GLU A CA 1
ATOM 616 C C . GLU A 1 74 ? -1.129 -2.369 15.934 1.00 92.19 74 GLU A C 1
ATOM 618 O O . GLU A 1 74 ? -1.424 -2.814 17.043 1.00 92.19 74 GLU A O 1
ATOM 623 N N . GLN A 1 75 ? -0.340 -1.304 15.791 1.00 93.69 75 GLN A N 1
ATOM 624 C CA . GLN A 1 75 ? 0.222 -0.575 16.922 1.00 93.69 75 GLN A CA 1
ATOM 625 C C . GLN A 1 75 ? -0.867 0.129 17.743 1.00 93.69 75 GLN A C 1
ATOM 627 O O . GLN A 1 75 ? -0.848 0.040 18.969 1.00 93.69 75 GLN A O 1
ATOM 632 N N . ILE A 1 76 ? -1.862 0.746 17.091 1.00 94.12 76 ILE A N 1
ATOM 633 C CA . ILE A 1 76 ? -3.043 1.296 17.780 1.00 94.12 76 ILE A CA 1
ATOM 634 C C . ILE A 1 76 ? -3.747 0.205 18.583 1.00 94.12 76 ILE A C 1
ATOM 636 O O . ILE A 1 76 ? -4.111 0.431 19.734 1.00 94.12 76 ILE A O 1
ATOM 640 N N . ASN A 1 77 ? -3.921 -0.985 18.003 1.00 94.12 77 ASN A N 1
ATOM 641 C CA . ASN A 1 77 ? -4.510 -2.105 18.724 1.00 94.12 77 ASN A CA 1
ATOM 642 C C . ASN A 1 77 ? -3.672 -2.520 19.939 1.00 94.12 77 ASN A C 1
ATOM 644 O O . ASN A 1 77 ? -4.231 -2.750 21.004 1.00 94.12 77 ASN A O 1
ATOM 648 N N . SER A 1 78 ? -2.346 -2.565 19.805 1.00 93.12 78 SER A N 1
ATOM 649 C CA . SER A 1 78 ? -1.456 -2.880 20.926 1.00 93.12 78 SER A CA 1
ATOM 650 C C . SER A 1 78 ? -1.508 -1.842 22.052 1.00 93.12 78 SER A C 1
ATOM 652 O O . SER A 1 78 ? -1.337 -2.212 23.209 1.00 93.12 78 SER A O 1
ATOM 654 N N . ASP A 1 79 ? -1.692 -0.561 21.734 1.00 94.19 79 ASP A N 1
ATOM 655 C CA . ASP A 1 79 ? -1.686 0.515 22.730 1.00 94.19 79 ASP A CA 1
ATOM 656 C C . ASP A 1 79 ? -3.063 0.731 23.379 1.00 94.19 79 ASP A C 1
ATOM 658 O O . ASP A 1 79 ? -3.166 0.925 24.591 1.00 94.19 79 ASP A O 1
ATOM 662 N N . CYS A 1 80 ? -4.120 0.721 22.564 1.00 93.25 80 CYS A N 1
ATOM 663 C CA . CYS A 1 80 ? -5.452 1.202 22.936 1.00 93.25 80 CYS A CA 1
ATOM 664 C C . CYS A 1 80 ? -6.531 0.109 22.977 1.00 93.25 80 CYS A C 1
ATOM 666 O O . CYS A 1 80 ? -7.653 0.403 23.387 1.00 93.25 80 CYS A O 1
ATOM 668 N N . ASN A 1 81 ? -6.206 -1.111 22.529 1.00 92.81 81 ASN A N 1
ATOM 669 C CA . ASN A 1 81 ? -7.122 -2.233 22.305 1.00 92.81 81 ASN A CA 1
ATOM 670 C C . ASN A 1 81 ? -8.315 -1.876 21.395 1.00 92.81 81 ASN A C 1
ATOM 672 O O . ASN A 1 81 ? -9.292 -1.249 21.810 1.00 92.81 81 ASN A O 1
ATOM 676 N N . VAL A 1 82 ? -8.253 -2.275 20.123 1.00 92.31 82 VAL A N 1
ATOM 677 C CA . VAL A 1 82 ? -9.326 -2.001 19.157 1.00 92.31 82 VAL A CA 1
ATOM 678 C C . VAL A 1 82 ? -10.438 -3.029 19.338 1.00 92.31 82 VAL A C 1
ATOM 680 O O . VAL A 1 82 ? -10.294 -4.206 19.019 1.00 92.31 82 VAL A O 1
ATOM 683 N N . VAL A 1 83 ? -11.591 -2.561 19.802 1.00 90.81 83 VAL A N 1
ATOM 684 C CA . VAL A 1 83 ? -12.768 -3.391 20.074 1.00 90.81 83 VAL A CA 1
ATOM 685 C C . VAL A 1 83 ? -13.536 -3.691 18.788 1.00 90.81 83 VAL A C 1
ATOM 687 O O . VAL A 1 83 ? -13.966 -4.822 18.547 1.00 90.81 83 VAL A O 1
ATOM 690 N N . GLU A 1 84 ? -13.734 -2.671 17.956 1.00 90.25 84 GLU A N 1
ATOM 691 C CA . GLU A 1 84 ? -14.569 -2.737 16.758 1.00 90.25 84 GLU A CA 1
ATOM 692 C C . GLU A 1 84 ? -14.022 -1.806 15.672 1.00 90.25 84 GLU A C 1
ATOM 694 O O . GLU A 1 84 ? -13.474 -0.740 15.953 1.00 90.25 84 GLU A O 1
ATOM 699 N N . ILE A 1 85 ? -14.216 -2.200 14.414 1.00 90.44 85 ILE A N 1
ATOM 700 C CA . ILE A 1 85 ? -14.028 -1.332 13.253 1.00 90.44 85 ILE A CA 1
ATOM 701 C C . ILE A 1 85 ? -15.403 -1.134 12.609 1.00 90.44 85 ILE A C 1
ATOM 703 O O . ILE A 1 85 ? -16.007 -2.075 12.092 1.00 90.44 85 ILE A O 1
ATOM 707 N N . ARG A 1 86 ? -15.913 0.095 12.670 1.00 88.06 86 ARG A N 1
ATOM 708 C CA . ARG A 1 86 ? -17.221 0.498 12.155 1.00 88.06 86 ARG A CA 1
ATOM 709 C C . ARG A 1 86 ? -17.164 0.858 10.677 1.00 88.06 86 ARG A C 1
ATOM 711 O O . ARG A 1 86 ? -16.219 1.479 10.194 1.00 88.06 86 ARG A O 1
ATOM 718 N N . GLY A 1 87 ? -18.265 0.553 9.995 1.00 84.31 87 GLY A N 1
ATOM 719 C CA . GLY A 1 87 ? -18.452 0.844 8.578 1.00 84.31 87 GLY A CA 1
ATOM 720 C C . GLY A 1 87 ? -17.830 -0.206 7.655 1.00 84.31 87 GLY A C 1
ATOM 721 O O . GLY A 1 87 ? -17.037 -1.051 8.063 1.00 84.31 87 GLY A O 1
ATOM 722 N N . GLY A 1 88 ? -18.241 -0.173 6.387 1.00 84.75 88 GLY A N 1
ATOM 723 C CA . GLY A 1 88 ? -17.714 -1.070 5.355 1.00 84.75 88 GLY A CA 1
ATOM 724 C C . GLY A 1 88 ? -16.454 -0.542 4.664 1.00 84.75 88 GLY A C 1
ATOM 725 O O . GLY A 1 88 ? -15.682 -1.324 4.122 1.00 84.75 88 GLY A O 1
ATOM 726 N N . ARG A 1 89 ? -16.243 0.776 4.670 1.00 91.88 89 ARG A N 1
ATOM 727 C CA . ARG A 1 89 ? -15.115 1.452 4.021 1.00 91.88 89 ARG A CA 1
ATOM 728 C C . ARG A 1 89 ? -14.886 2.799 4.697 1.00 91.88 89 ARG A C 1
ATOM 730 O O . ARG A 1 89 ? -15.847 3.534 4.913 1.00 91.88 89 ARG A O 1
ATOM 737 N N . ALA A 1 90 ? -13.638 3.122 5.019 1.00 94.06 90 ALA A N 1
ATOM 738 C CA . ALA A 1 90 ? -13.278 4.401 5.618 1.00 94.06 90 ALA A CA 1
ATOM 739 C C . ALA A 1 90 ? -11.840 4.812 5.262 1.00 94.06 90 ALA A C 1
ATOM 741 O O . ALA A 1 90 ? -10.951 3.960 5.254 1.00 94.06 90 ALA A O 1
ATOM 742 N N . PRO A 1 91 ? -11.570 6.105 5.019 1.00 94.62 91 PRO A N 1
ATOM 743 C CA . PRO A 1 91 ? -10.212 6.586 4.793 1.00 94.62 91 PRO A CA 1
ATOM 744 C C . PRO A 1 91 ? -9.369 6.495 6.074 1.00 94.62 91 PRO A C 1
ATOM 746 O O . PRO A 1 91 ? -9.860 6.733 7.180 1.00 94.62 91 PRO A O 1
ATOM 749 N N . VAL A 1 92 ? -8.070 6.215 5.935 1.00 94.75 92 VAL A N 1
ATOM 750 C CA . VAL A 1 92 ? -7.153 6.018 7.082 1.00 94.75 92 VAL A CA 1
ATOM 751 C C . VAL A 1 92 ? -6.565 7.319 7.650 1.00 94.75 92 VAL A C 1
ATOM 753 O O . VAL A 1 92 ? -5.528 7.321 8.309 1.00 94.75 92 VAL A O 1
ATOM 756 N N . THR A 1 93 ? -7.239 8.454 7.441 1.00 93.00 93 THR A N 1
ATOM 757 C CA . THR A 1 93 ? -6.789 9.789 7.888 1.00 93.00 93 THR A CA 1
ATOM 758 C C . THR A 1 93 ? -6.695 9.933 9.407 1.00 93.00 93 THR A C 1
ATOM 760 O O . THR A 1 93 ? -6.064 10.859 9.904 1.00 93.00 93 THR A O 1
ATOM 763 N N . PHE A 1 94 ? -7.297 9.021 10.171 1.00 93.06 94 PHE A N 1
ATOM 764 C CA . PHE A 1 94 ? -7.211 9.019 11.629 1.00 93.06 94 PHE A CA 1
ATOM 765 C C . PHE A 1 94 ? -5.806 8.696 12.165 1.00 93.06 94 PHE A C 1
ATOM 767 O O . PHE A 1 94 ? -5.505 9.056 13.301 1.00 93.06 94 PHE A O 1
ATOM 774 N N . LEU A 1 95 ? -4.936 8.074 11.361 1.00 95.25 95 LEU A N 1
ATOM 775 C CA . LEU A 1 95 ? -3.585 7.676 11.775 1.00 95.25 95 LEU A CA 1
ATOM 776 C C . LEU A 1 95 ? -2.651 8.858 12.070 1.00 95.25 95 LEU A C 1
ATOM 778 O O . LEU A 1 95 ? -1.709 8.706 12.848 1.00 95.25 95 LEU A O 1
ATOM 782 N N . SER A 1 96 ? -2.926 10.036 11.506 1.00 94.88 96 SER A N 1
ATOM 783 C CA . SER A 1 96 ? -2.155 11.262 11.753 1.00 94.88 96 SER A CA 1
ATOM 784 C C . SER A 1 96 ? -2.686 12.121 12.903 1.00 94.88 96 SER A C 1
ATOM 786 O O . SER A 1 96 ? -2.190 13.223 13.149 1.00 94.88 96 SER A O 1
ATOM 788 N N . ARG A 1 97 ? -3.688 11.646 13.657 1.00 93.06 97 ARG A N 1
ATOM 789 C CA . ARG A 1 97 ? -4.218 12.388 14.809 1.00 93.06 97 ARG A CA 1
ATOM 790 C C . ARG A 1 97 ? -3.247 12.338 15.990 1.00 93.06 97 ARG A C 1
ATOM 792 O O . ARG A 1 97 ? -2.934 11.270 16.507 1.00 93.06 97 ARG A O 1
ATOM 799 N N . LYS A 1 98 ? -2.824 13.515 16.465 1.00 92.88 98 LYS A N 1
ATOM 800 C CA . LYS A 1 98 ? -1.919 13.655 17.623 1.00 92.88 98 LYS A CA 1
ATOM 801 C C . LYS A 1 98 ? -2.594 13.365 18.963 1.00 92.88 98 LYS A C 1
ATOM 803 O O . LYS A 1 98 ? -1.971 12.853 19.876 1.00 92.88 98 LYS A O 1
ATOM 808 N N . LYS A 1 99 ? -3.866 13.733 19.097 1.00 91.38 99 LYS A N 1
ATOM 809 C CA . LYS A 1 99 ? -4.645 13.542 20.322 1.00 91.38 99 LYS A CA 1
ATOM 810 C C . LYS A 1 99 ? -6.054 13.110 19.971 1.00 91.38 99 LYS A C 1
ATOM 812 O O . LYS A 1 99 ? -6.583 13.480 18.921 1.00 91.38 99 LYS A O 1
ATOM 817 N N . VAL A 1 100 ? -6.645 12.352 20.878 1.00 91.94 100 VAL A N 1
ATOM 818 C CA . VAL A 1 100 ? -8.018 11.865 20.807 1.00 91.94 100 VAL A CA 1
ATOM 819 C C . VAL A 1 100 ? -8.644 12.029 22.185 1.00 91.94 100 VAL A C 1
ATOM 821 O O . VAL A 1 100 ? -7.952 11.958 23.196 1.00 91.94 100 VAL A O 1
ATOM 824 N N . SER A 1 101 ? -9.939 12.311 22.220 1.00 88.56 101 SER A N 1
ATOM 825 C CA . SER A 1 101 ? -10.698 12.554 23.454 1.00 88.56 101 SER A CA 1
ATOM 826 C C . SER A 1 101 ? -11.905 11.627 23.577 1.00 88.56 101 SER A C 1
ATOM 828 O O . SER A 1 101 ? -12.791 11.854 24.393 1.00 88.56 101 SER A O 1
ATOM 830 N N . SER A 1 102 ? -11.981 10.615 22.714 1.00 91.69 102 SER A N 1
ATOM 831 C CA . SER A 1 102 ? -13.103 9.695 22.645 1.00 91.69 102 SER A CA 1
ATOM 832 C C . SER A 1 102 ? -12.645 8.320 22.199 1.00 91.69 102 SER A C 1
ATOM 834 O O . SER A 1 102 ? -11.764 8.195 21.351 1.00 91.69 102 SER A O 1
ATOM 836 N N . GLN A 1 103 ? -13.349 7.302 22.683 1.00 91.31 103 GLN A N 1
ATOM 837 C CA . GLN A 1 103 ? -13.195 5.909 22.259 1.00 91.31 103 GLN A CA 1
ATOM 838 C C . GLN A 1 103 ? -13.507 5.685 20.770 1.00 91.31 103 GLN A C 1
ATOM 840 O O . GLN A 1 103 ? -13.074 4.698 20.189 1.00 91.31 103 GLN A O 1
ATOM 845 N N . ASN A 1 104 ? -14.239 6.603 20.130 1.00 92.19 104 ASN A N 1
ATOM 846 C CA . ASN A 1 104 ? -14.527 6.551 18.698 1.00 92.19 104 ASN A CA 1
ATOM 847 C C . ASN A 1 104 ? -13.524 7.420 17.926 1.00 92.19 104 ASN A C 1
ATOM 849 O O . ASN A 1 104 ? -13.527 8.645 18.063 1.00 92.19 104 ASN A O 1
ATOM 853 N N . ILE A 1 105 ? -12.684 6.807 17.094 1.00 91.81 105 ILE A N 1
ATOM 854 C CA . ILE A 1 105 ? -11.641 7.482 16.317 1.00 91.81 105 ILE A CA 1
ATOM 855 C C . ILE A 1 105 ? -11.785 7.087 14.849 1.00 91.81 105 ILE A C 1
ATOM 857 O O . ILE A 1 105 ? -11.254 6.078 14.387 1.00 91.81 105 ILE A O 1
ATOM 861 N N . GLY A 1 106 ? -12.517 7.908 14.093 1.00 88.81 106 GLY A N 1
ATOM 862 C CA . GLY A 1 106 ? -12.848 7.583 12.706 1.00 88.81 106 GLY A CA 1
ATOM 863 C C . GLY A 1 106 ? -13.650 6.275 12.649 1.00 88.81 106 GLY A C 1
ATOM 864 O O . GLY A 1 106 ? -14.708 6.217 13.275 1.00 88.81 106 GLY A O 1
ATOM 865 N N . PRO A 1 107 ? -13.178 5.234 11.936 1.00 91.81 107 PRO A N 1
ATOM 866 C CA . PRO A 1 107 ? -13.833 3.931 11.930 1.00 91.81 107 PRO A CA 1
ATOM 867 C C . PRO A 1 107 ? -13.516 3.085 13.171 1.00 91.81 107 PRO A C 1
ATOM 869 O O . PRO A 1 107 ? -14.169 2.071 13.373 1.00 91.81 107 PRO A O 1
ATOM 872 N N . LEU A 1 108 ? -12.524 3.436 13.991 1.00 92.69 108 LEU A N 1
ATOM 873 C CA . LEU A 1 108 ? -12.108 2.596 15.114 1.00 92.69 108 LEU A CA 1
ATOM 874 C C . LEU A 1 108 ? -12.917 2.896 16.375 1.00 92.69 108 LEU A C 1
ATOM 876 O O . LEU A 1 108 ? -13.114 4.057 16.733 1.00 92.69 108 LEU A O 1
ATOM 880 N N . VAL A 1 109 ? -13.318 1.840 17.075 1.00 93.56 109 VAL A N 1
ATOM 881 C CA . VAL A 1 109 ? -13.760 1.886 18.469 1.00 93.56 109 VAL A CA 1
ATOM 882 C C . VAL A 1 109 ? -12.674 1.232 19.306 1.00 93.56 109 VAL A C 1
ATOM 884 O O . VAL A 1 109 ? -12.366 0.056 19.110 1.00 93.56 109 VAL A O 1
ATOM 887 N N . ILE A 1 110 ? -12.087 1.995 20.216 1.00 93.94 110 ILE A N 1
ATOM 888 C CA . ILE A 1 110 ? -11.012 1.550 21.104 1.00 93.94 110 ILE A CA 1
ATOM 889 C C . ILE A 1 110 ? -11.479 1.549 22.558 1.00 93.94 110 ILE A C 1
ATOM 891 O O . ILE A 1 110 ? -12.385 2.297 22.921 1.00 93.94 110 ILE A O 1
ATOM 895 N N . GLU A 1 111 ? -10.865 0.715 23.387 1.00 92.12 111 GLU A N 1
ATOM 896 C CA . GLU A 1 111 ? -11.222 0.596 24.802 1.00 92.12 111 GLU A CA 1
ATOM 897 C C . GLU A 1 111 ? -10.582 1.711 25.643 1.00 92.12 111 GLU A C 1
ATOM 899 O O . GLU A 1 111 ? -11.288 2.433 26.352 1.00 92.12 111 GLU A O 1
ATOM 904 N N . THR A 1 112 ? -9.269 1.909 25.483 1.00 92.50 112 THR A N 1
ATOM 905 C CA . THR A 1 112 ? -8.454 2.806 26.320 1.00 92.50 112 THR A CA 1
ATOM 906 C C . THR A 1 112 ? -7.880 3.947 25.483 1.00 92.50 112 THR A C 1
ATOM 908 O O . THR A 1 112 ? -6.764 3.862 24.968 1.00 92.50 112 THR A O 1
ATOM 911 N N . TYR A 1 113 ? -8.643 5.029 25.311 1.00 93.00 113 TYR A N 1
ATOM 912 C CA . TYR A 1 113 ? -8.220 6.174 24.488 1.00 93.00 113 TYR A CA 1
ATOM 913 C C . TYR A 1 113 ? -7.140 7.033 25.155 1.00 93.00 113 TYR A C 1
ATOM 915 O O . TYR A 1 113 ? -6.411 7.744 24.465 1.00 93.00 113 TYR A O 1
ATOM 923 N N . GLU A 1 114 ? -6.988 6.931 26.473 1.00 93.38 114 GLU A N 1
ATOM 924 C CA . GLU A 1 114 ? -5.935 7.578 27.254 1.00 93.38 114 GLU A CA 1
ATOM 925 C C . GLU A 1 114 ? -4.537 7.063 26.880 1.00 93.38 114 GLU A C 1
ATOM 927 O O . GLU A 1 114 ? -3.558 7.799 26.988 1.00 93.38 114 GLU A O 1
ATOM 932 N N . ASN A 1 115 ? -4.445 5.829 26.371 1.00 94.88 115 ASN A N 1
ATOM 933 C CA . ASN A 1 115 ? -3.197 5.228 25.898 1.00 94.88 115 ASN A CA 1
ATOM 934 C C . ASN A 1 115 ? -2.837 5.631 24.462 1.00 94.88 115 ASN A C 1
ATOM 936 O O . ASN A 1 115 ? -1.890 5.088 23.892 1.00 94.88 115 ASN A O 1
ATOM 940 N N . TRP A 1 116 ? -3.572 6.562 23.851 1.00 94.75 116 TRP A N 1
ATOM 941 C CA . TRP A 1 116 ? -3.261 7.032 22.510 1.00 94.75 116 TRP A CA 1
ATOM 942 C C . TRP A 1 116 ? -1.911 7.753 22.484 1.00 94.75 116 TRP A C 1
ATOM 944 O O . TRP A 1 116 ? -1.783 8.897 22.921 1.00 94.75 116 TRP A O 1
ATOM 954 N N . LYS A 1 117 ? -0.903 7.097 21.905 1.00 92.94 117 LYS A N 1
ATOM 955 C CA . LYS A 1 117 ? 0.466 7.629 21.784 1.00 92.94 117 LYS A CA 1
ATOM 956 C C . LYS A 1 117 ? 0.687 8.468 20.522 1.00 92.94 117 LYS A C 1
ATOM 958 O O . LYS A 1 117 ? 1.811 8.892 20.273 1.00 92.94 117 LYS A O 1
ATOM 963 N N . GLY A 1 118 ? -0.357 8.648 19.706 1.00 85.00 118 GLY A N 1
ATOM 964 C CA . GLY A 1 118 ? -0.246 9.155 18.339 1.00 85.00 118 GLY A CA 1
ATOM 965 C C . GLY A 1 118 ? 0.368 10.561 18.197 1.00 85.00 118 GLY A C 1
ATOM 966 O O . GLY A 1 118 ? 0.530 11.292 19.174 1.00 85.00 118 GLY A O 1
ATOM 967 N N . PRO A 1 119 ? 0.685 10.982 16.956 1.00 94.56 119 PRO A N 1
ATOM 968 C CA . PRO A 1 119 ? 0.261 10.379 15.693 1.00 94.56 119 PRO A CA 1
ATOM 969 C C . PRO A 1 119 ? 1.051 9.108 15.357 1.00 94.56 119 PRO A C 1
ATOM 971 O O . PRO A 1 119 ? 2.263 9.059 15.526 1.00 94.56 119 PRO A O 1
ATOM 974 N N . 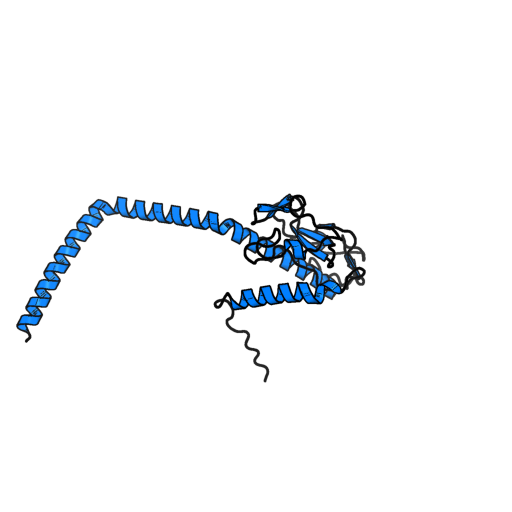TYR A 1 120 ? 0.359 8.080 14.862 1.00 94.50 120 TYR A N 1
ATOM 975 C CA . TYR A 1 120 ? 0.984 6.810 14.464 1.00 94.50 120 TYR A CA 1
ATOM 976 C C . TYR A 1 120 ? 1.642 6.902 13.080 1.00 94.50 120 TYR A C 1
ATOM 978 O O . TYR A 1 120 ? 2.548 6.135 12.761 1.00 94.50 120 TYR A O 1
ATOM 986 N N . LEU A 1 121 ? 1.211 7.868 12.265 1.00 94.69 121 LEU A N 1
ATOM 987 C CA . LEU A 1 121 ? 1.894 8.313 11.055 1.00 94.69 121 LEU A CA 1
ATOM 988 C C . LEU A 1 121 ? 1.974 9.838 11.065 1.00 94.69 121 LEU A C 1
ATOM 990 O O . LEU A 1 121 ? 0.950 10.494 11.227 1.00 94.69 121 LEU A O 1
ATOM 994 N N . GLU A 1 122 ? 3.161 10.407 10.852 1.00 92.12 122 GLU A N 1
ATOM 995 C CA . GLU A 1 122 ? 3.322 11.867 10.741 1.00 92.12 122 GLU A CA 1
ATOM 996 C C . GLU A 1 122 ? 2.454 12.443 9.617 1.00 92.12 122 GLU A C 1
ATOM 998 O O . GLU A 1 122 ? 1.721 13.410 9.816 1.00 92.12 122 GLU A O 1
ATOM 1003 N N . GLU A 1 123 ? 2.475 11.778 8.463 1.00 91.81 123 GLU A N 1
ATOM 1004 C CA . GLU A 1 123 ? 1.608 12.052 7.328 1.00 91.81 123 GLU A CA 1
ATOM 1005 C C . GLU A 1 123 ? 1.057 10.732 6.781 1.00 91.81 123 GLU A C 1
ATOM 1007 O O . GLU A 1 123 ? 1.780 9.740 6.634 1.00 91.81 123 GLU A O 1
ATOM 1012 N N . VAL A 1 124 ? -0.246 10.713 6.497 1.00 91.88 124 VAL A N 1
ATOM 1013 C CA . VAL A 1 124 ? -0.886 9.573 5.840 1.00 91.88 124 VAL A CA 1
ATOM 1014 C C . VAL A 1 124 ? -0.571 9.655 4.348 1.00 91.88 124 VAL A C 1
ATOM 1016 O O . VAL A 1 124 ? -0.945 10.654 3.726 1.00 91.88 124 VAL A O 1
ATOM 1019 N N . PRO A 1 125 ? 0.086 8.637 3.759 1.00 93.19 125 PRO A N 1
ATOM 1020 C CA . PRO A 1 125 ? 0.435 8.679 2.349 1.00 93.19 125 PRO A CA 1
ATOM 1021 C C . PRO A 1 125 ? -0.830 8.763 1.488 1.00 93.19 125 PRO A C 1
ATOM 1023 O O . PRO A 1 125 ? -1.899 8.272 1.862 1.00 93.19 125 PRO A O 1
ATOM 1026 N N . LYS A 1 126 ? -0.705 9.390 0.319 1.00 93.25 126 LYS A N 1
ATOM 1027 C CA . LYS A 1 126 ? -1.756 9.441 -0.699 1.00 93.25 126 LYS A CA 1
ATOM 1028 C C . LYS A 1 126 ? -1.232 8.807 -1.970 1.00 93.25 126 LYS A C 1
ATOM 1030 O O . LYS A 1 126 ? -0.175 9.186 -2.470 1.00 93.25 126 LYS A O 1
ATOM 1035 N N . PHE A 1 127 ? -1.994 7.876 -2.518 1.00 92.06 127 PHE A N 1
ATOM 1036 C CA . PHE A 1 127 ? -1.672 7.274 -3.793 1.00 92.06 127 PHE A CA 1
ATOM 1037 C C . PHE A 1 127 ? -1.959 8.262 -4.931 1.00 92.06 127 PHE A C 1
ATOM 1039 O O . PHE A 1 127 ? -2.966 8.972 -4.913 1.00 92.06 127 PHE A O 1
ATOM 1046 N N . GLN A 1 128 ? -1.061 8.337 -5.918 1.00 88.38 128 GLN A N 1
ATOM 1047 C CA . GLN A 1 128 ? -1.201 9.241 -7.073 1.00 88.38 128 GLN A CA 1
ATOM 1048 C C . GLN A 1 128 ? -1.450 10.713 -6.669 1.00 88.38 128 GLN A C 1
ATOM 1050 O O . GLN A 1 128 ? -2.178 11.445 -7.334 1.00 88.38 128 GLN A O 1
ATOM 1055 N N . GLY A 1 129 ? -0.858 11.144 -5.549 1.00 85.88 129 GLY A N 1
ATOM 1056 C CA . GLY A 1 129 ? -0.881 12.524 -5.050 1.00 85.88 129 GLY A CA 1
ATOM 1057 C C . GLY A 1 129 ? -2.166 12.958 -4.335 1.00 85.88 129 GLY A C 1
ATOM 1058 O O . GLY A 1 129 ? -2.123 13.878 -3.520 1.00 85.88 129 GLY A O 1
ATOM 1059 N N . SER A 1 130 ? -3.304 12.306 -4.579 1.00 90.31 130 SER A N 1
ATOM 1060 C CA . SER A 1 130 ? -4.600 12.756 -4.045 1.00 90.31 130 SER A CA 1
ATOM 1061 C C . SER A 1 130 ? -5.479 11.651 -3.467 1.00 90.31 130 SER A C 1
ATOM 1063 O O . SER A 1 130 ? -6.325 11.947 -2.621 1.00 90.31 130 SER A O 1
ATOM 1065 N N . ILE A 1 131 ? -5.275 10.394 -3.862 1.00 93.31 131 ILE A N 1
ATOM 1066 C CA . ILE A 1 131 ? -6.181 9.298 -3.521 1.00 93.31 131 ILE A CA 1
ATOM 1067 C C . ILE A 1 131 ? -5.809 8.753 -2.136 1.00 93.31 131 ILE A C 1
ATOM 1069 O O . ILE A 1 131 ? -4.690 8.266 -1.952 1.00 93.31 131 ILE A O 1
ATOM 1073 N N . PRO A 1 132 ? -6.701 8.830 -1.134 1.00 94.81 132 PRO A N 1
ATOM 1074 C CA . PRO A 1 132 ? -6.407 8.301 0.188 1.00 94.81 132 PRO A CA 1
ATOM 1075 C C . PRO A 1 132 ? -6.376 6.771 0.161 1.00 94.81 132 PRO A C 1
ATOM 1077 O O . PRO A 1 132 ? -7.095 6.131 -0.606 1.00 94.81 132 PRO A O 1
ATOM 1080 N N . TYR A 1 133 ? -5.581 6.177 1.047 1.00 96.50 133 TYR A N 1
ATOM 1081 C CA . TYR A 1 133 ? -5.749 4.766 1.380 1.00 96.50 133 TYR A CA 1
ATOM 1082 C C . TYR A 1 133 ? -6.981 4.577 2.268 1.00 96.50 133 TYR A C 1
ATOM 1084 O O . TYR A 1 133 ? -7.339 5.438 3.082 1.00 96.50 133 TYR A O 1
ATOM 1092 N N . GLU A 1 134 ? -7.620 3.426 2.120 1.00 95.50 134 GLU A N 1
ATOM 1093 C CA . GLU A 1 134 ? -8.863 3.088 2.794 1.00 95.50 134 GLU A CA 1
ATOM 1094 C C . GLU A 1 134 ? -8.737 1.762 3.534 1.00 95.50 134 GLU A C 1
ATOM 1096 O O . GLU A 1 134 ? -8.108 0.812 3.067 1.00 95.50 134 GLU A O 1
ATOM 1101 N N . LEU A 1 135 ? -9.386 1.709 4.689 1.00 94.44 135 LEU A N 1
ATOM 1102 C CA . LEU A 1 135 ? -9.689 0.493 5.417 1.00 94.44 135 LEU A CA 1
ATOM 1103 C C . LEU A 1 135 ? -11.045 -0.019 4.930 1.00 94.44 135 LEU A C 1
ATOM 1105 O O . LEU A 1 135 ? -12.034 0.714 4.972 1.00 94.44 135 LEU A O 1
ATOM 1109 N N . VAL A 1 136 ? -11.093 -1.260 4.461 1.00 93.12 136 VAL A N 1
ATOM 1110 C CA . VAL A 1 136 ? -12.277 -1.856 3.834 1.00 93.12 136 VAL A CA 1
ATOM 1111 C C . VAL A 1 136 ? -12.615 -3.177 4.509 1.00 93.12 136 VAL A C 1
ATOM 1113 O O . VAL A 1 136 ? -11.737 -4.013 4.719 1.00 93.12 136 VAL A O 1
ATOM 1116 N N . LYS A 1 137 ? -13.898 -3.364 4.824 1.00 89.81 137 LYS A N 1
ATOM 1117 C CA . LYS A 1 137 ? -14.459 -4.628 5.293 1.00 89.81 137 LYS A CA 1
ATOM 1118 C C . LYS A 1 137 ? -14.716 -5.556 4.112 1.00 89.81 137 LYS A C 1
ATOM 1120 O O . LYS A 1 137 ? -15.332 -5.161 3.122 1.00 89.81 137 LYS A O 1
ATOM 1125 N N . VAL A 1 138 ? -14.273 -6.790 4.258 1.00 88.81 138 VAL A N 1
ATOM 1126 C CA . VAL A 1 138 ? -14.362 -7.874 3.280 1.00 88.81 138 VAL A CA 1
ATOM 1127 C C . VAL A 1 138 ? -14.796 -9.151 3.991 1.00 88.81 138 VAL A C 1
ATOM 1129 O O . VAL A 1 138 ? -14.875 -9.168 5.223 1.00 88.81 138 VAL A O 1
ATOM 1132 N N . GLU A 1 139 ? -15.079 -10.212 3.237 1.00 83.56 139 GLU A N 1
ATOM 1133 C CA . GLU A 1 139 ? -15.551 -11.484 3.805 1.00 83.56 139 GLU A CA 1
ATOM 1134 C C . GLU A 1 139 ? -14.595 -12.009 4.889 1.00 83.56 139 GLU A C 1
ATOM 1136 O O . GLU A 1 139 ? -15.014 -12.497 5.940 1.00 83.56 139 GLU A O 1
ATOM 1141 N N . GLU A 1 140 ? -13.291 -11.837 4.668 1.00 76.06 140 GLU A N 1
ATOM 1142 C CA . GLU A 1 140 ? -12.250 -12.339 5.558 1.00 76.06 140 GLU A CA 1
ATOM 1143 C C . GLU A 1 140 ? -11.855 -11.389 6.701 1.00 76.06 140 GLU A C 1
ATOM 1145 O O . GLU A 1 140 ? -10.951 -11.708 7.473 1.00 76.06 140 GLU A O 1
ATOM 1150 N N . GLY A 1 141 ? -12.499 -10.225 6.831 1.00 84.81 141 GLY A N 1
ATOM 1151 C CA . GLY A 1 141 ? -12.192 -9.242 7.872 1.00 84.81 141 GLY A CA 1
ATOM 1152 C C . GLY A 1 141 ? -11.958 -7.845 7.311 1.00 84.81 141 GLY A C 1
ATOM 1153 O O . GLY A 1 141 ? -12.807 -7.308 6.606 1.00 84.81 141 GLY A O 1
ATOM 1154 N N . PHE A 1 142 ? -10.827 -7.226 7.656 1.00 88.88 142 PHE A N 1
ATOM 1155 C CA . PHE A 1 142 ? -10.498 -5.867 7.224 1.00 88.88 142 PHE A CA 1
ATOM 1156 C C . PHE A 1 142 ? -9.160 -5.824 6.498 1.00 88.88 142 PHE A C 1
ATOM 1158 O O . PHE A 1 142 ? -8.186 -6.452 6.917 1.00 88.88 142 PHE A O 1
ATOM 1165 N N . VAL A 1 143 ? -9.110 -5.048 5.421 1.00 92.12 143 VAL A N 1
ATOM 1166 C CA . VAL A 1 143 ? -7.910 -4.855 4.607 1.00 92.12 143 VAL A CA 1
ATOM 1167 C C . VAL A 1 143 ? -7.667 -3.380 4.326 1.00 92.12 143 VAL A C 1
ATOM 1169 O O . VAL A 1 143 ? -8.603 -2.586 4.247 1.00 92.12 143 VAL A O 1
ATOM 1172 N N . VAL A 1 144 ? -6.402 -3.025 4.143 1.00 94.06 144 VAL A N 1
ATOM 1173 C CA . VAL A 1 144 ? -5.963 -1.709 3.684 1.00 94.06 144 VAL A CA 1
ATOM 1174 C C . VAL A 1 144 ? -5.679 -1.777 2.192 1.00 94.06 144 VAL A C 1
ATOM 1176 O O . VAL A 1 144 ? -4.899 -2.623 1.746 1.00 94.06 144 VAL A O 1
ATOM 1179 N N . VAL A 1 145 ? -6.284 -0.868 1.432 1.00 94.69 145 VAL A N 1
ATOM 1180 C CA . VAL A 1 145 ? -6.136 -0.765 -0.025 1.00 94.69 145 VAL A CA 1
ATOM 1181 C C . VAL A 1 145 ? -6.039 0.694 -0.474 1.00 94.69 145 VAL A C 1
ATOM 1183 O O . VAL A 1 145 ? -6.457 1.591 0.264 1.00 94.69 145 VAL A O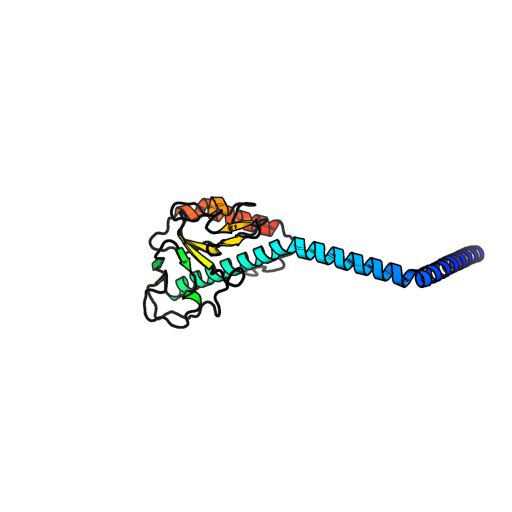 1
ATOM 1186 N N . PRO A 1 146 ? -5.514 0.969 -1.681 1.00 95.31 146 PRO A N 1
ATOM 1187 C CA . PRO A 1 146 ? -5.728 2.256 -2.335 1.00 95.31 146 PRO A CA 1
ATOM 1188 C C . PRO A 1 146 ? -7.228 2.546 -2.475 1.00 95.31 146 PRO A C 1
ATOM 1190 O O . PRO A 1 146 ? -8.010 1.635 -2.753 1.00 95.31 146 PRO A O 1
ATOM 1193 N N . GLY A 1 147 ? -7.629 3.801 -2.282 1.00 94.50 147 GLY A N 1
ATOM 1194 C CA . GLY A 1 147 ? -9.027 4.206 -2.389 1.00 94.50 147 GLY A CA 1
ATOM 1195 C C . GLY A 1 147 ? -9.598 4.078 -3.802 1.00 94.50 147 GLY A C 1
ATOM 1196 O O . GLY A 1 147 ? -8.886 3.845 -4.785 1.00 94.50 147 GLY A O 1
ATOM 1197 N N . ASN A 1 148 ? -10.915 4.245 -3.910 1.00 94.31 148 ASN A N 1
ATOM 1198 C CA . ASN A 1 148 ? -11.614 4.195 -5.194 1.00 94.31 148 ASN A CA 1
ATOM 1199 C C . ASN A 1 148 ? -11.045 5.210 -6.205 1.00 94.31 148 ASN A C 1
ATOM 1201 O O . ASN A 1 148 ? -10.664 6.323 -5.850 1.00 94.31 148 ASN A O 1
ATOM 1205 N N . GLY A 1 149 ? -11.005 4.819 -7.481 1.00 92.19 149 GLY A N 1
ATOM 1206 C CA . GLY A 1 149 ? -10.419 5.605 -8.570 1.00 92.19 149 GLY A CA 1
ATOM 1207 C C . GLY A 1 149 ? -8.910 5.411 -8.757 1.00 92.19 149 GLY A C 1
ATOM 1208 O O . GLY A 1 149 ? -8.375 5.858 -9.768 1.00 92.19 149 GLY A O 1
ATOM 1209 N N . ALA A 1 150 ? -8.224 4.714 -7.844 1.00 93.44 150 ALA A N 1
ATOM 1210 C CA . ALA A 1 150 ? -6.805 4.401 -7.988 1.00 93.44 150 ALA A CA 1
ATOM 1211 C C . ALA A 1 150 ? -6.545 3.496 -9.200 1.00 93.44 150 ALA A C 1
ATOM 1213 O O . ALA A 1 150 ? -7.058 2.376 -9.257 1.00 93.44 150 ALA A O 1
ATOM 1214 N N . LEU A 1 151 ? -5.704 3.961 -10.133 1.00 92.94 151 LEU A N 1
ATOM 1215 C CA . LEU A 1 151 ? -5.196 3.144 -11.237 1.00 92.94 151 LEU A CA 1
ATOM 1216 C C . LEU A 1 151 ? -3.973 2.352 -10.769 1.00 92.94 151 LEU A C 1
ATOM 1218 O O . LEU A 1 151 ? -2.903 2.920 -10.538 1.00 92.94 151 LEU A O 1
ATOM 1222 N N . LEU A 1 152 ? -4.127 1.041 -10.636 1.00 91.69 152 LEU A N 1
ATOM 1223 C CA . LEU A 1 152 ? -3.076 0.154 -10.158 1.00 91.69 152 LEU A CA 1
ATOM 1224 C C . LEU A 1 152 ? -2.056 -0.168 -11.265 1.00 91.69 152 LEU A C 1
ATOM 1226 O O . LEU A 1 152 ? -2.380 -0.098 -12.452 1.00 91.69 152 LEU A O 1
ATOM 1230 N N . PRO A 1 153 ? -0.830 -0.597 -10.909 1.00 88.25 153 PRO A N 1
ATOM 1231 C CA . PRO A 1 153 ? 0.215 -0.981 -11.865 1.00 88.25 153 PRO A CA 1
ATOM 1232 C C . PRO A 1 153 ? -0.200 -2.030 -12.905 1.00 88.25 153 PRO A C 1
ATOM 1234 O O . PRO A 1 153 ? 0.342 -2.039 -14.005 1.00 88.25 153 PRO A O 1
ATOM 1237 N N . GLY A 1 154 ? -1.160 -2.900 -12.570 1.00 85.69 154 GLY A N 1
ATOM 1238 C CA . GLY A 1 154 ? -1.727 -3.892 -13.491 1.00 85.69 154 GLY A CA 1
ATOM 1239 C C . GLY A 1 154 ? -2.757 -3.337 -14.484 1.00 85.69 154 GLY A C 1
ATOM 1240 O O . GLY A 1 154 ? -3.293 -4.106 -15.270 1.00 85.69 154 GLY A O 1
ATOM 1241 N N . GLY A 1 155 ? -3.060 -2.035 -14.441 1.00 87.88 155 GLY A N 1
ATOM 1242 C CA . GLY A 1 155 ? -4.062 -1.385 -15.293 1.00 87.88 155 GLY A CA 1
ATOM 1243 C C . GLY A 1 155 ? -5.494 -1.420 -14.748 1.00 87.88 155 GLY A C 1
ATOM 1244 O O . GLY A 1 155 ? -6.384 -0.849 -15.366 1.00 87.88 155 GLY A O 1
ATOM 1245 N N . PHE A 1 156 ? -5.716 -2.051 -13.594 1.00 90.56 156 PHE A N 1
ATOM 1246 C CA . PHE A 1 156 ? -7.026 -2.142 -12.948 1.00 90.56 156 PHE A CA 1
ATOM 1247 C C . PHE A 1 156 ? -7.340 -0.893 -12.123 1.00 90.56 156 PHE A C 1
ATOM 1249 O O . PHE A 1 156 ? -6.460 -0.348 -11.455 1.00 90.56 156 PHE A O 1
ATOM 1256 N N . VAL A 1 157 ? -8.606 -0.483 -12.118 1.00 92.75 157 VAL A N 1
ATOM 1257 C CA . VAL A 1 157 ? -9.099 0.679 -11.375 1.00 92.75 157 VAL A CA 1
ATOM 1258 C C . VAL A 1 157 ? -9.905 0.245 -10.149 1.00 92.75 157 VAL A C 1
ATOM 1260 O O . VAL A 1 157 ? -10.901 -0.479 -10.256 1.00 92.75 157 VAL A O 1
ATOM 1263 N N . MET A 1 158 ? -9.511 0.730 -8.970 1.00 93.56 158 MET A N 1
ATOM 1264 C CA . MET A 1 158 ? -10.244 0.504 -7.718 1.00 93.56 158 MET A CA 1
ATOM 1265 C C . MET A 1 158 ? -11.657 1.094 -7.775 1.00 93.56 158 MET A C 1
ATOM 1267 O O . MET A 1 158 ? -11.855 2.219 -8.231 1.00 93.56 158 MET A O 1
ATOM 1271 N N . GLY A 1 159 ? -12.653 0.343 -7.307 1.00 89.38 159 GLY A N 1
ATOM 1272 C CA . GLY A 1 159 ? -14.063 0.748 -7.308 1.00 89.38 159 GLY A CA 1
ATOM 1273 C C . GLY A 1 159 ? -14.779 0.592 -8.654 1.00 89.38 159 GLY A C 1
ATOM 1274 O O . GLY A 1 159 ? -16.002 0.688 -8.686 1.00 89.38 159 GLY A O 1
ATOM 1275 N N . LYS A 1 160 ? -14.046 0.312 -9.742 1.00 91.19 160 LYS A N 1
ATOM 1276 C CA . LYS A 1 160 ? -14.605 -0.004 -11.065 1.00 91.19 160 LYS A CA 1
ATOM 1277 C C . LYS A 1 160 ? -14.322 -1.455 -11.450 1.00 91.19 160 LYS A C 1
ATOM 1279 O O . LYS A 1 160 ? -15.251 -2.246 -11.557 1.00 91.19 160 LYS A O 1
ATOM 1284 N N . ASP A 1 161 ? -13.047 -1.803 -11.605 1.00 89.44 161 ASP A N 1
ATOM 1285 C CA . ASP A 1 161 ? -12.623 -3.153 -11.996 1.00 89.44 161 ASP A CA 1
ATOM 1286 C C . ASP A 1 161 ? -12.438 -4.056 -10.769 1.00 89.44 161 ASP A C 1
ATOM 1288 O O . ASP A 1 161 ? -12.625 -5.270 -10.836 1.00 89.44 161 ASP A O 1
ATOM 1292 N N . ILE A 1 162 ? -12.084 -3.455 -9.627 1.00 89.62 162 ILE A N 1
ATOM 1293 C CA . ILE A 1 162 ? -11.926 -4.136 -8.340 1.00 89.62 162 ILE A CA 1
ATOM 1294 C C . ILE A 1 162 ? -12.928 -3.540 -7.361 1.00 89.62 162 ILE A C 1
ATOM 1296 O O . ILE A 1 162 ? -12.727 -2.445 -6.831 1.00 89.62 162 ILE A O 1
ATOM 1300 N N . VAL A 1 163 ? -14.008 -4.273 -7.105 1.00 89.94 163 VAL A N 1
ATOM 1301 C CA . VAL A 1 163 ? -15.042 -3.872 -6.148 1.00 89.94 163 VAL A CA 1
ATOM 1302 C C . VAL A 1 163 ? -14.943 -4.763 -4.918 1.00 89.94 163 VAL A C 1
ATOM 1304 O O . VAL A 1 163 ? -15.295 -5.944 -4.956 1.00 89.94 163 VAL A O 1
ATOM 1307 N N . LEU A 1 164 ? -14.445 -4.178 -3.828 1.00 88.88 164 LEU A N 1
ATOM 1308 C CA . LEU A 1 164 ? -14.412 -4.806 -2.510 1.00 88.88 164 LEU A CA 1
ATOM 1309 C C . LEU A 1 164 ? -15.681 -4.456 -1.735 1.00 88.88 164 LEU A C 1
ATOM 1311 O O . LEU A 1 164 ? -16.052 -3.277 -1.663 1.00 88.88 164 LEU A O 1
ATOM 1315 N N . ALA A 1 165 ? -16.301 -5.483 -1.163 1.00 86.00 165 ALA A N 1
ATOM 1316 C CA . ALA A 1 165 ? -17.503 -5.412 -0.347 1.00 86.00 165 ALA A CA 1
ATOM 1317 C C . ALA A 1 165 ? -17.455 -6.498 0.749 1.00 86.00 165 ALA A C 1
ATOM 1319 O O . ALA A 1 165 ? -16.670 -7.441 0.620 1.00 86.00 165 ALA A O 1
ATOM 1320 N N . PRO A 1 166 ? -18.271 -6.392 1.815 1.00 84.19 166 PRO A N 1
ATOM 1321 C CA . PRO A 1 166 ? -18.230 -7.322 2.950 1.00 84.19 166 PRO A CA 1
ATOM 1322 C C . PRO A 1 166 ? -18.510 -8.794 2.609 1.00 84.19 166 PRO A C 1
ATOM 1324 O O . PRO A 1 166 ? -18.180 -9.662 3.404 1.00 84.19 166 PRO A O 1
ATOM 1327 N N . ASP A 1 167 ? -19.127 -9.069 1.462 1.00 82.19 167 ASP A N 1
ATOM 1328 C CA . ASP A 1 167 ? -19.459 -10.396 0.928 1.00 82.19 167 ASP A CA 1
ATOM 1329 C C . ASP A 1 167 ? -18.460 -10.886 -0.139 1.00 82.19 167 ASP A C 1
ATOM 1331 O O . ASP A 1 167 ? -18.638 -11.950 -0.729 1.00 82.19 167 ASP A O 1
ATOM 1335 N N . LYS A 1 168 ? -17.419 -10.098 -0.432 1.00 81.56 168 LYS A N 1
ATOM 1336 C CA . LYS A 1 168 ? -16.415 -10.402 -1.454 1.00 81.56 168 LYS A CA 1
ATOM 1337 C C . LYS A 1 168 ? -15.111 -10.823 -0.791 1.00 81.56 168 LYS A C 1
ATOM 1339 O O . LYS A 1 168 ? -14.541 -10.069 -0.001 1.00 81.56 168 LYS A O 1
ATOM 1344 N N . SER A 1 169 ? -14.592 -11.971 -1.213 1.00 79.94 169 SER A N 1
ATOM 1345 C CA . SER A 1 169 ? -13.254 -12.428 -0.846 1.00 79.94 169 SER A CA 1
ATOM 1346 C C . SER A 1 169 ? -12.158 -11.580 -1.505 1.00 79.94 169 SER A C 1
ATOM 1348 O O . SER A 1 169 ? -12.094 -11.463 -2.735 1.00 79.94 169 SER A O 1
ATOM 1350 N N . VAL A 1 170 ? -11.232 -11.037 -0.705 1.00 81.00 170 VAL A N 1
ATOM 1351 C CA . VAL A 1 170 ? -10.028 -10.338 -1.217 1.00 81.00 170 VAL A CA 1
ATOM 1352 C C . VAL A 1 170 ? -9.088 -11.299 -1.927 1.00 81.00 170 VAL A C 1
ATOM 1354 O O . VAL A 1 170 ? -8.386 -10.902 -2.863 1.00 81.00 170 VAL A O 1
ATOM 1357 N N . GLY A 1 171 ? -9.107 -12.574 -1.528 1.00 73.69 171 GLY A N 1
ATOM 1358 C CA . GLY A 1 171 ? -8.314 -13.627 -2.153 1.00 73.69 171 GLY A CA 1
ATOM 1359 C C . GLY A 1 171 ? -8.477 -13.650 -3.673 1.00 73.69 171 GLY A C 1
ATOM 1360 O O . GLY A 1 171 ? -7.486 -13.787 -4.384 1.00 73.69 171 GLY A O 1
ATOM 1361 N N . GLN A 1 172 ? -9.685 -13.393 -4.187 1.00 72.25 172 GLN A N 1
ATOM 1362 C CA . GLN A 1 172 ? -9.975 -13.363 -5.628 1.00 72.25 172 GLN A CA 1
ATOM 1363 C C . GLN A 1 172 ? -9.133 -12.334 -6.406 1.00 72.25 172 GLN A C 1
ATOM 1365 O O . GLN A 1 172 ? -8.822 -12.549 -7.581 1.00 72.25 172 GLN A O 1
ATOM 1370 N N . TYR A 1 173 ? -8.726 -11.243 -5.753 1.00 75.38 173 TYR A N 1
ATOM 1371 C CA . TYR A 1 173 ? -7.966 -10.153 -6.364 1.00 75.38 173 TYR A CA 1
ATOM 1372 C C . TYR A 1 173 ? -6.482 -10.149 -5.981 1.00 75.38 173 TYR A C 1
ATOM 1374 O O . TYR A 1 173 ? -5.690 -9.524 -6.681 1.00 75.38 173 TYR A O 1
ATOM 1382 N N . ALA A 1 174 ? -6.100 -10.833 -4.899 1.00 71.56 174 ALA A N 1
ATOM 1383 C CA . ALA A 1 174 ? -4.735 -10.838 -4.368 1.00 71.56 174 ALA A CA 1
ATOM 1384 C C . ALA A 1 174 ? -3.815 -11.920 -4.978 1.00 71.56 174 ALA A C 1
ATOM 1386 O O . ALA A 1 174 ? -2.602 -11.887 -4.748 1.00 71.56 174 ALA A O 1
ATOM 1387 N N . TYR A 1 175 ? -4.356 -12.864 -5.764 1.00 66.69 175 TYR A N 1
ATOM 1388 C CA . TYR A 1 175 ? -3.560 -13.872 -6.485 1.00 66.69 175 TYR A CA 1
ATOM 1389 C C . TYR A 1 175 ? -2.659 -13.257 -7.569 1.00 66.69 175 TYR A C 1
ATOM 1391 O O . TYR A 1 175 ? -2.959 -12.205 -8.129 1.00 66.69 175 TYR A O 1
ATOM 1399 N N . TYR A 1 176 ? -1.560 -13.943 -7.899 1.00 56.50 176 TYR A N 1
ATOM 1400 C CA . TYR A 1 176 ? -0.584 -13.507 -8.904 1.00 56.50 176 TYR A CA 1
ATOM 1401 C C . TYR A 1 176 ? -1.251 -13.107 -10.232 1.00 56.50 176 TYR A C 1
ATOM 1403 O O . TYR A 1 176 ? -2.015 -13.882 -10.807 1.00 56.50 176 TYR A O 1
ATOM 1411 N N . GLY A 1 177 ? -0.962 -11.893 -10.713 1.00 57.28 177 GLY A N 1
ATOM 1412 C CA . GLY A 1 177 ? -1.508 -11.368 -11.972 1.00 57.28 177 GLY A CA 1
ATOM 1413 C C . GLY A 1 177 ? -2.973 -10.912 -11.917 1.00 57.28 177 GLY A C 1
ATOM 1414 O O . GLY A 1 177 ? -3.542 -10.591 -12.958 1.00 57.28 177 GLY A O 1
ATOM 1415 N N . ARG A 1 178 ? -3.596 -10.878 -10.732 1.00 74.69 178 ARG A N 1
ATOM 1416 C CA . ARG A 1 178 ? -4.928 -10.290 -10.506 1.00 74.69 178 ARG A CA 1
ATOM 1417 C C . ARG A 1 178 ? -4.814 -8.829 -10.057 1.00 74.69 178 ARG A C 1
ATOM 1419 O O . ARG A 1 178 ? -3.732 -8.327 -9.782 1.00 74.69 178 ARG A O 1
ATOM 1426 N N . GLY A 1 179 ? -5.953 -8.145 -9.966 1.00 79.56 179 GLY A N 1
ATOM 1427 C CA . GLY A 1 179 ? -6.016 -6.695 -9.782 1.00 79.56 179 GLY A CA 1
ATOM 1428 C C . GLY A 1 179 ? -5.233 -6.116 -8.595 1.00 79.56 179 GLY A C 1
ATOM 1429 O O . GLY A 1 179 ? -4.629 -5.059 -8.743 1.00 79.56 179 GLY A O 1
ATOM 1430 N N . LEU A 1 180 ? -5.181 -6.809 -7.453 1.00 84.06 180 LEU A N 1
ATOM 1431 C CA . LEU A 1 180 ? -4.458 -6.376 -6.246 1.00 84.06 180 LEU A CA 1
ATOM 1432 C C . LEU A 1 180 ? -3.075 -7.035 -6.105 1.00 84.06 180 LEU A C 1
ATOM 1434 O O . LEU A 1 180 ? -2.522 -7.088 -5.005 1.00 84.06 180 LEU A O 1
ATOM 1438 N N . ASN A 1 181 ? -2.501 -7.540 -7.197 1.00 86.25 181 ASN A N 1
ATOM 1439 C CA . ASN A 1 181 ? -1.168 -8.127 -7.220 1.00 86.25 181 ASN A CA 1
ATOM 1440 C C . ASN A 1 181 ? -0.415 -7.709 -8.485 1.00 86.25 181 ASN A C 1
ATOM 1442 O O . ASN A 1 181 ? -0.865 -7.952 -9.603 1.00 86.25 181 ASN A O 1
ATOM 1446 N N . TYR A 1 182 ? 0.774 -7.136 -8.326 1.00 85.69 182 TYR A N 1
ATOM 1447 C CA . TYR A 1 182 ? 1.634 -6.825 -9.460 1.00 85.69 182 TYR A CA 1
ATOM 1448 C C . TYR A 1 182 ? 2.917 -7.649 -9.396 1.00 85.69 182 TYR A C 1
ATOM 1450 O O . TYR A 1 182 ? 3.781 -7.405 -8.562 1.00 85.69 182 TYR A O 1
ATOM 1458 N N . ARG A 1 183 ? 3.055 -8.632 -10.297 1.00 81.12 183 ARG A N 1
ATOM 1459 C CA . ARG A 1 183 ? 4.252 -9.492 -10.417 1.00 81.12 183 ARG A CA 1
ATOM 1460 C C . ARG A 1 183 ? 4.687 -10.156 -9.096 1.00 81.12 183 ARG A C 1
ATOM 1462 O O . ARG A 1 183 ? 5.875 -10.391 -8.896 1.00 81.12 183 ARG A O 1
ATOM 1469 N N . GLY A 1 184 ? 3.739 -10.499 -8.224 1.00 79.69 184 GLY A N 1
ATOM 1470 C CA . GLY A 1 184 ? 3.995 -11.120 -6.922 1.00 79.69 184 GLY A CA 1
ATOM 1471 C C . GLY A 1 184 ? 3.979 -10.142 -5.748 1.00 79.69 184 GLY A C 1
ATOM 1472 O O . GLY A 1 184 ? 3.904 -10.596 -4.610 1.00 79.69 184 GLY A O 1
ATOM 1473 N N . ASP A 1 185 ? 3.976 -8.830 -5.998 1.00 81.50 185 ASP A N 1
ATOM 1474 C CA . ASP A 1 185 ? 3.818 -7.817 -4.957 1.00 81.50 185 ASP A CA 1
ATOM 1475 C C . ASP A 1 185 ? 2.329 -7.610 -4.633 1.00 81.50 185 ASP A C 1
ATOM 1477 O O . ASP A 1 185 ? 1.582 -7.125 -5.492 1.00 81.50 185 ASP A O 1
ATOM 1481 N N . PRO A 1 186 ? 1.865 -7.957 -3.415 1.00 86.88 186 PRO A N 1
ATOM 1482 C CA . PRO A 1 186 ? 0.499 -7.671 -3.005 1.00 86.88 186 PRO A CA 1
ATOM 1483 C C . PRO A 1 186 ? 0.331 -6.167 -2.766 1.00 86.88 186 PRO A C 1
ATOM 1485 O O . PRO A 1 186 ? 1.102 -5.545 -2.034 1.00 86.88 186 PRO A O 1
ATOM 1488 N N . LEU A 1 187 ? -0.712 -5.597 -3.363 1.00 90.69 187 LEU A N 1
ATOM 1489 C CA . LEU A 1 187 ? -1.082 -4.179 -3.263 1.00 90.69 187 LEU A CA 1
ATOM 1490 C C . LEU A 1 187 ? -2.153 -3.938 -2.186 1.00 90.69 187 LEU A C 1
ATOM 1492 O O . LEU A 1 187 ? -2.873 -2.943 -2.208 1.00 90.69 187 LEU A O 1
ATOM 1496 N N . VAL A 1 188 ? -2.279 -4.892 -1.267 1.00 91.38 188 VAL A N 1
ATOM 1497 C CA . VAL A 1 188 ? -3.262 -4.942 -0.187 1.00 91.38 188 VAL A CA 1
ATOM 1498 C C . VAL A 1 188 ? -2.588 -5.490 1.066 1.00 91.38 188 VAL A C 1
ATOM 1500 O O . VAL A 1 188 ? -1.740 -6.382 0.974 1.00 91.38 188 VAL A O 1
ATOM 1503 N N . ALA A 1 189 ? -2.965 -4.973 2.234 1.00 90.56 189 ALA A N 1
ATOM 1504 C CA . ALA A 1 189 ? -2.488 -5.477 3.519 1.00 90.56 189 ALA A CA 1
ATOM 1505 C C . ALA A 1 189 ? -3.668 -5.862 4.428 1.00 90.56 189 ALA A C 1
ATOM 1507 O O . ALA A 1 189 ? -4.515 -5.010 4.701 1.00 90.56 189 ALA A O 1
ATOM 1508 N N . PRO A 1 190 ? -3.756 -7.118 4.899 1.00 88.25 190 PRO A N 1
ATOM 1509 C CA . PRO A 1 190 ? -4.784 -7.527 5.849 1.00 88.25 190 PRO A CA 1
ATOM 1510 C C . PRO A 1 190 ? -4.474 -7.037 7.266 1.00 88.25 190 PRO A C 1
ATOM 1512 O O . PRO A 1 190 ? -3.312 -6.951 7.658 1.00 88.25 190 PRO A O 1
ATOM 1515 N N . ILE A 1 191 ? -5.522 -6.768 8.044 1.00 88.12 191 ILE A N 1
ATOM 1516 C CA . ILE A 1 191 ? -5.425 -6.506 9.483 1.00 88.12 191 ILE A CA 1
ATOM 1517 C C . ILE A 1 191 ? -5.558 -7.828 10.243 1.00 88.12 191 ILE A C 1
ATOM 1519 O O . ILE A 1 191 ? -6.480 -8.605 9.994 1.00 88.12 191 ILE A O 1
ATOM 1523 N N . THR A 1 192 ? -4.624 -8.097 11.157 1.00 79.12 192 THR A N 1
ATOM 1524 C CA . THR A 1 192 ? -4.423 -9.447 11.711 1.00 79.12 192 THR A CA 1
ATOM 1525 C C . THR A 1 192 ? -5.046 -9.688 13.090 1.00 79.12 192 THR A C 1
ATOM 1527 O O . THR A 1 192 ? -5.224 -10.845 13.475 1.00 79.12 192 THR A O 1
ATOM 1530 N N . PHE A 1 193 ? -5.408 -8.641 13.838 1.00 75.19 193 PHE A N 1
ATOM 1531 C CA . PHE A 1 193 ? -5.943 -8.783 15.196 1.00 75.19 193 PHE A CA 1
ATOM 1532 C C . PHE A 1 193 ? -7.464 -8.993 15.233 1.00 75.19 193 PHE A C 1
ATOM 1534 O O . PHE A 1 193 ? -8.202 -8.602 14.327 1.00 75.19 193 PHE A O 1
ATOM 1541 N N . LYS A 1 194 ? -7.928 -9.635 16.311 1.00 69.44 194 LYS A N 1
ATOM 1542 C CA . LYS A 1 194 ? -9.339 -9.977 16.526 1.00 69.44 194 LYS A CA 1
ATOM 1543 C C . LYS A 1 194 ? -10.131 -8.740 16.949 1.00 69.44 194 LYS A C 1
ATOM 1545 O O . LYS A 1 194 ? -9.753 -8.071 17.901 1.00 69.44 194 LYS A O 1
ATOM 1550 N N . THR A 1 195 ? -11.260 -8.498 16.293 1.00 70.75 195 THR A N 1
ATOM 1551 C CA . THR A 1 195 ? -12.238 -7.456 16.648 1.00 70.75 195 THR A CA 1
ATOM 1552 C C . THR A 1 195 ? -13.651 -8.042 16.678 1.00 70.75 195 THR A C 1
ATOM 1554 O O . THR A 1 195 ? -13.891 -9.149 16.180 1.00 70.75 195 THR A O 1
ATOM 1557 N N . LYS A 1 196 ? -14.629 -7.323 17.245 1.00 60.81 196 LYS A N 1
ATOM 1558 C CA . LYS A 1 196 ? -16.046 -7.685 17.077 1.00 60.81 196 LYS A CA 1
ATOM 1559 C C . LYS A 1 196 ? -16.405 -7.655 15.583 1.00 60.81 196 LYS A C 1
ATOM 1561 O O . LYS A 1 196 ? -16.284 -6.621 14.935 1.00 60.81 196 LYS A O 1
ATOM 1566 N N . GLY A 1 197 ? -16.841 -8.797 15.042 1.00 55.19 197 GLY A N 1
ATOM 1567 C CA . GLY A 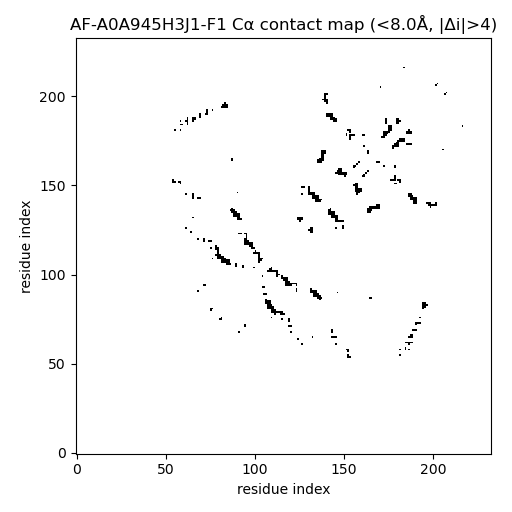1 197 ? -17.131 -8.979 13.610 1.00 55.19 197 GLY A CA 1
ATOM 1568 C C . GLY A 1 197 ? -16.013 -9.647 12.797 1.00 55.19 197 GLY A C 1
ATOM 1569 O O . GLY A 1 197 ? -16.135 -9.741 11.577 1.00 55.19 197 GLY A O 1
ATOM 1570 N N . TRP A 1 198 ? -14.950 -10.117 13.456 1.00 50.22 198 TRP A N 1
ATOM 1571 C CA . TRP A 1 198 ? -13.866 -10.897 12.859 1.00 50.22 198 TRP A CA 1
ATOM 1572 C C . TRP A 1 198 ? -14.286 -12.362 12.641 1.00 50.22 198 TRP A C 1
ATOM 1574 O O . TRP A 1 198 ? -14.692 -13.038 13.589 1.00 50.22 198 TRP A O 1
ATOM 1584 N N . SER A 1 199 ? -14.194 -12.856 11.401 1.00 51.97 199 SER A N 1
ATOM 1585 C CA . SER A 1 199 ? -14.480 -14.258 11.063 1.00 51.97 199 SER A CA 1
ATOM 1586 C C . SER A 1 199 ? -13.190 -15.096 11.095 1.00 51.97 199 SER A C 1
ATOM 1588 O O . SER A 1 199 ? -12.231 -14.755 10.400 1.00 51.97 199 SER A O 1
ATOM 1590 N N . PRO A 1 200 ? -13.137 -16.215 11.843 1.00 50.03 200 PRO A N 1
ATOM 1591 C CA . PRO A 1 200 ? -11.942 -17.059 11.961 1.00 50.03 200 PRO A CA 1
ATOM 1592 C C . PRO A 1 200 ? -11.531 -17.784 10.665 1.00 50.03 200 PRO A C 1
ATOM 1594 O O . PRO A 1 200 ? -10.453 -18.377 10.613 1.00 50.03 200 PRO A O 1
ATOM 1597 N N . HIS A 1 201 ? -12.332 -17.729 9.594 1.00 49.66 201 HIS A N 1
ATOM 1598 C CA . HIS A 1 201 ? -12.047 -18.434 8.336 1.00 49.66 201 HIS A CA 1
ATOM 1599 C C . HIS A 1 201 ? -10.864 -17.875 7.520 1.00 49.66 201 HIS A C 1
ATOM 1601 O O . HIS A 1 201 ? -10.390 -18.546 6.602 1.00 49.66 201 HIS A O 1
ATOM 1607 N N . PHE A 1 202 ? -10.315 -16.709 7.879 1.00 52.75 202 PHE A N 1
ATOM 1608 C CA . PHE A 1 202 ? -9.126 -16.135 7.231 1.00 52.75 202 PHE A CA 1
ATOM 1609 C C . PHE A 1 202 ? -7.830 -16.938 7.475 1.00 52.75 202 PHE A C 1
ATOM 1611 O O . PHE A 1 202 ? -6.929 -16.949 6.630 1.00 52.75 202 PHE A O 1
ATOM 1618 N N . GLN A 1 203 ? -7.714 -17.618 8.623 1.00 55.56 203 GLN A N 1
ATOM 1619 C CA . GLN A 1 203 ? -6.402 -17.991 9.166 1.00 55.56 203 GLN A CA 1
ATOM 1620 C C . GLN A 1 203 ? -5.683 -19.139 8.458 1.00 55.56 203 GLN A C 1
ATOM 1622 O O . GLN A 1 203 ? -4.461 -19.235 8.543 1.00 55.56 203 GLN A O 1
ATOM 1627 N N . GLU A 1 204 ? -6.395 -19.987 7.725 1.00 51.09 204 GLU A N 1
ATOM 1628 C CA . GLU A 1 204 ? -5.807 -21.261 7.328 1.00 51.09 204 GLU A CA 1
ATOM 1629 C C . GLU A 1 204 ? -5.518 -21.408 5.838 1.00 51.09 204 GLU A C 1
ATOM 1631 O O . GLU A 1 204 ? -4.459 -21.912 5.489 1.00 51.09 204 GLU A O 1
ATOM 1636 N N . ARG A 1 205 ? -6.377 -20.967 4.918 1.00 51.72 205 ARG A N 1
ATOM 1637 C CA . ARG A 1 205 ? -6.040 -21.051 3.481 1.00 51.72 205 ARG A CA 1
ATOM 1638 C C . ARG A 1 205 ? -5.317 -19.814 2.986 1.00 51.72 205 ARG A C 1
ATOM 1640 O O . ARG A 1 205 ? -4.266 -19.940 2.374 1.00 51.72 205 ARG A O 1
ATOM 1647 N N . THR A 1 206 ? -5.840 -18.626 3.265 1.00 55.34 206 THR A N 1
ATOM 1648 C CA . THR A 1 206 ? -5.318 -17.384 2.678 1.00 55.34 206 THR A CA 1
ATOM 1649 C C . THR A 1 206 ? -4.044 -16.917 3.368 1.00 55.34 206 THR A C 1
ATOM 1651 O O . THR A 1 206 ? -3.108 -16.531 2.679 1.00 55.34 206 THR A O 1
ATOM 1654 N N . LEU A 1 207 ? -3.952 -17.025 4.700 1.00 55.88 207 LEU A N 1
ATOM 1655 C CA . LEU A 1 207 ? -2.711 -16.752 5.432 1.00 55.88 207 LEU A CA 1
ATOM 1656 C C . LEU A 1 207 ? -1.613 -17.773 5.110 1.00 55.88 207 LEU A C 1
ATOM 1658 O O . LEU A 1 207 ? -0.495 -17.347 4.852 1.00 55.88 207 LEU A O 1
ATOM 1662 N N . ARG A 1 208 ? -1.913 -19.082 5.015 1.00 55.53 208 ARG A N 1
ATOM 1663 C CA . ARG A 1 208 ? -0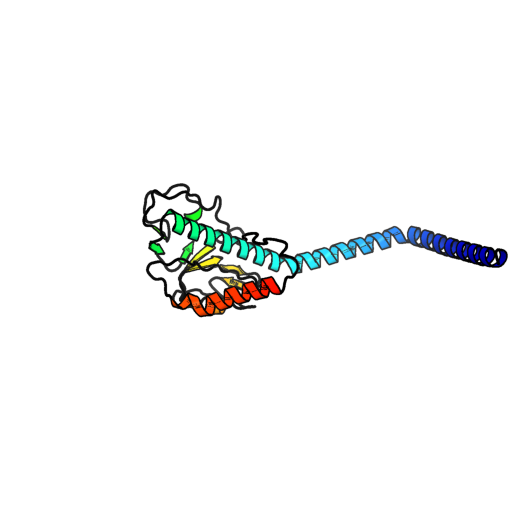.925 -20.063 4.518 1.00 55.53 208 ARG A CA 1
ATOM 1664 C C . ARG A 1 208 ? -0.527 -19.776 3.076 1.00 55.53 208 ARG A C 1
ATOM 1666 O O . ARG A 1 208 ? 0.657 -19.762 2.803 1.00 55.53 208 ARG A O 1
ATOM 1673 N N . ASN A 1 209 ? -1.462 -19.451 2.183 1.00 63.81 209 ASN A N 1
ATOM 1674 C CA . ASN A 1 209 ? -1.132 -19.115 0.795 1.00 63.81 209 ASN A CA 1
ATOM 1675 C C . ASN A 1 209 ? -0.318 -17.819 0.680 1.00 63.81 209 ASN A C 1
ATOM 1677 O O . ASN A 1 209 ? 0.596 -17.756 -0.133 1.00 63.81 209 ASN A O 1
ATOM 1681 N N . LEU A 1 210 ? -0.613 -16.792 1.483 1.00 58.34 210 LEU A N 1
ATOM 1682 C CA . LEU A 1 210 ? 0.150 -15.542 1.523 1.00 58.34 210 LEU A CA 1
ATOM 1683 C C . LEU A 1 210 ? 1.530 -15.758 2.142 1.00 58.34 210 LEU A C 1
ATOM 1685 O O . LEU A 1 210 ? 2.512 -15.289 1.580 1.00 58.34 210 LEU A O 1
ATOM 1689 N N . VAL A 1 211 ? 1.625 -16.484 3.258 1.00 60.66 211 VAL A N 1
ATOM 1690 C CA . VAL A 1 211 ? 2.894 -16.825 3.919 1.00 60.66 211 VAL A CA 1
ATOM 1691 C C . VAL A 1 211 ? 3.739 -17.737 3.032 1.00 60.66 211 VAL A C 1
ATOM 1693 O O . VAL A 1 211 ? 4.919 -17.458 2.869 1.00 60.66 211 VAL A O 1
ATOM 1696 N N . ASP A 1 212 ? 3.160 -18.748 2.384 1.00 65.31 212 ASP A N 1
ATOM 1697 C CA . ASP A 1 212 ? 3.845 -19.592 1.397 1.00 65.31 212 ASP A CA 1
ATOM 1698 C C . ASP A 1 212 ? 4.250 -18.790 0.163 1.00 65.31 212 ASP A C 1
ATOM 1700 O O . ASP A 1 212 ? 5.324 -19.018 -0.383 1.00 65.31 212 ASP A O 1
ATOM 1704 N N . MET A 1 213 ? 3.444 -17.820 -0.276 1.00 63.53 213 MET A N 1
ATOM 1705 C CA . MET A 1 213 ? 3.821 -16.912 -1.359 1.00 63.53 213 MET A CA 1
ATOM 1706 C C . MET A 1 213 ? 4.993 -16.014 -0.942 1.00 63.53 213 MET A C 1
ATOM 1708 O O . MET A 1 213 ? 5.947 -15.886 -1.704 1.00 63.53 213 MET A O 1
ATOM 1712 N N . PHE A 1 214 ? 4.980 -15.447 0.271 1.00 56.66 214 PHE A N 1
ATOM 1713 C CA . PHE A 1 214 ? 6.099 -14.675 0.823 1.00 56.66 214 PHE A CA 1
ATOM 1714 C C . PHE A 1 214 ? 7.349 -15.538 1.023 1.00 56.66 214 PHE A C 1
ATOM 1716 O O . PHE A 1 214 ? 8.451 -15.078 0.734 1.00 56.66 214 PHE A O 1
ATOM 1723 N N . LYS A 1 215 ? 7.186 -16.787 1.464 1.00 56.44 215 LYS A N 1
ATOM 1724 C CA . LYS A 1 215 ? 8.266 -17.757 1.651 1.00 56.44 215 LYS A CA 1
ATOM 1725 C C . LYS A 1 215 ? 8.884 -18.156 0.312 1.00 56.44 215 LYS A C 1
ATOM 1727 O O . LYS A 1 215 ? 10.084 -17.988 0.144 1.00 56.44 215 LYS A O 1
ATOM 1732 N N . ARG A 1 216 ? 8.075 -18.541 -0.682 1.00 58.75 216 ARG A N 1
ATOM 1733 C CA . ARG A 1 216 ? 8.531 -18.827 -2.056 1.00 58.75 216 ARG A CA 1
ATOM 1734 C C . ARG A 1 216 ? 9.190 -17.615 -2.707 1.00 58.75 216 ARG A C 1
ATOM 1736 O O . ARG A 1 216 ? 10.160 -17.770 -3.434 1.00 58.75 216 ARG A O 1
ATOM 1743 N N . PHE A 1 217 ? 8.693 -16.409 -2.442 1.00 55.81 217 PHE A N 1
ATOM 1744 C CA . PHE A 1 217 ? 9.307 -15.169 -2.915 1.00 55.81 217 PHE A CA 1
ATOM 1745 C C . PHE A 1 217 ? 10.660 -14.898 -2.242 1.00 55.81 217 PHE A C 1
ATOM 1747 O O . PHE A 1 217 ? 11.617 -14.533 -2.918 1.00 55.81 217 PHE A O 1
ATOM 1754 N N . SER A 1 218 ? 10.759 -15.121 -0.928 1.00 50.94 218 SER A N 1
ATOM 1755 C CA . SER A 1 218 ? 12.016 -15.032 -0.179 1.00 50.94 218 SER A CA 1
ATOM 1756 C C . SER A 1 218 ? 13.038 -16.072 -0.650 1.00 50.94 218 SER A C 1
ATOM 1758 O O . SER A 1 218 ? 14.218 -15.761 -0.755 1.00 50.94 218 SER A O 1
ATOM 1760 N N . GLU A 1 219 ? 12.597 -17.293 -0.949 1.00 59.38 219 GLU A N 1
ATOM 1761 C CA . GLU A 1 219 ? 13.437 -18.389 -1.448 1.00 59.38 219 GLU A CA 1
ATOM 1762 C C . GLU A 1 219 ? 13.856 -18.180 -2.917 1.00 59.38 219 GLU A C 1
ATOM 1764 O O . GLU A 1 219 ? 14.970 -18.530 -3.296 1.00 59.38 219 GLU A O 1
ATOM 1769 N N . ALA A 1 220 ? 13.009 -17.550 -3.740 1.00 57.66 220 ALA A N 1
ATOM 1770 C CA . ALA A 1 220 ? 13.297 -17.233 -5.143 1.00 57.66 220 ALA A CA 1
ATOM 1771 C C . ALA A 1 220 ? 14.194 -15.992 -5.338 1.00 57.66 220 ALA A C 1
ATOM 1773 O O . ALA A 1 220 ? 14.601 -15.704 -6.465 1.00 57.66 220 ALA A O 1
ATOM 1774 N N . MET A 1 221 ? 14.518 -15.258 -4.267 1.00 46.16 221 MET A N 1
ATOM 1775 C CA . MET A 1 221 ? 15.453 -14.128 -4.287 1.00 46.16 221 MET A CA 1
ATOM 1776 C C . MET A 1 221 ? 16.684 -14.416 -3.406 1.00 46.16 221 MET A C 1
ATOM 1778 O O . MET A 1 221 ? 16.760 -13.939 -2.273 1.00 46.16 221 MET A O 1
ATOM 1782 N N . PRO A 1 222 ? 17.698 -15.143 -3.917 1.00 47.56 222 PRO A N 1
ATOM 1783 C CA . PRO A 1 222 ? 18.840 -15.605 -3.118 1.00 47.56 222 PRO A CA 1
ATOM 1784 C C . PRO A 1 222 ? 19.794 -14.495 -2.630 1.00 47.56 222 PRO A C 1
ATOM 1786 O O . PRO A 1 222 ? 20.763 -14.792 -1.936 1.00 47.56 222 PRO A O 1
ATOM 1789 N N . TYR A 1 223 ? 19.548 -13.218 -2.948 1.00 50.75 223 TYR A N 1
ATOM 1790 C CA . TYR A 1 223 ? 20.488 -12.121 -2.671 1.00 50.75 223 TYR A CA 1
ATOM 1791 C C . TYR A 1 223 ? 20.094 -11.164 -1.532 1.00 50.75 223 TYR A C 1
ATOM 1793 O O . TYR A 1 223 ? 20.808 -10.190 -1.311 1.00 50.75 223 TYR A O 1
ATOM 1801 N N . THR A 1 224 ? 19.020 -11.416 -0.770 1.00 47.22 224 THR A N 1
ATOM 1802 C CA . THR A 1 224 ? 18.603 -10.501 0.323 1.00 47.22 224 THR A CA 1
ATOM 1803 C C . THR A 1 224 ? 18.639 -11.069 1.744 1.00 47.22 224 THR A C 1
ATOM 1805 O O . THR A 1 224 ? 18.300 -10.341 2.671 1.00 47.22 224 THR A O 1
ATOM 1808 N N . TYR A 1 225 ? 19.101 -12.304 1.974 1.00 43.38 225 TYR A N 1
ATOM 1809 C CA . TYR A 1 225 ? 19.258 -12.834 3.339 1.00 43.38 225 TYR A CA 1
ATOM 1810 C C . TYR A 1 225 ? 20.734 -13.049 3.698 1.00 43.38 225 TYR A C 1
ATOM 1812 O O . TYR A 1 225 ? 21.275 -14.146 3.582 1.00 43.38 225 TYR A O 1
ATO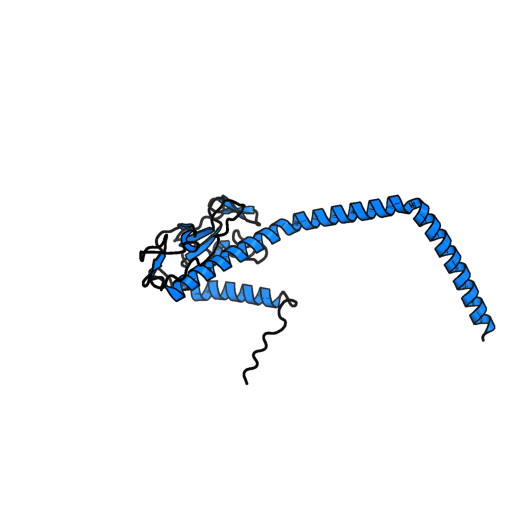M 1820 N N . ARG A 1 226 ? 21.399 -11.982 4.155 1.00 40.50 226 ARG A N 1
ATOM 1821 C CA . ARG A 1 226 ? 22.650 -12.083 4.918 1.00 40.50 226 ARG A CA 1
ATOM 1822 C C . ARG A 1 226 ? 22.354 -11.703 6.369 1.00 40.50 226 ARG A C 1
ATOM 1824 O O . ARG A 1 226 ? 22.256 -10.529 6.692 1.00 40.50 226 ARG A O 1
ATOM 1831 N N . GLY A 1 227 ? 22.222 -12.727 7.210 1.00 41.44 227 GLY A N 1
ATOM 1832 C CA . GLY A 1 227 ? 22.523 -12.655 8.639 1.00 41.44 227 GLY A CA 1
ATOM 1833 C C . GLY A 1 227 ? 21.483 -12.003 9.548 1.00 41.44 227 GLY A C 1
ATOM 1834 O O . GLY A 1 227 ? 21.676 -10.884 10.001 1.00 41.44 227 GLY A O 1
ATOM 1835 N N . VAL A 1 228 ? 20.488 -12.783 9.968 1.00 40.03 228 VAL A N 1
ATOM 1836 C CA . VAL A 1 228 ? 20.156 -12.842 11.400 1.00 40.03 228 VAL A CA 1
ATOM 1837 C C . VAL A 1 228 ? 20.293 -14.302 11.815 1.00 40.03 228 VAL A C 1
ATOM 1839 O O . VAL A 1 228 ? 19.339 -15.074 11.804 1.00 40.03 228 VAL A O 1
ATOM 1842 N N . SER A 1 229 ? 21.533 -14.717 12.083 1.00 38.62 229 SER A N 1
ATOM 1843 C CA . SER A 1 229 ? 21.778 -15.945 12.829 1.00 38.62 229 SER A CA 1
ATOM 1844 C C . SER A 1 229 ? 21.367 -15.681 14.271 1.00 38.62 229 SER A C 1
ATOM 1846 O O . SER A 1 229 ? 21.991 -14.870 14.954 1.00 38.62 229 SER A O 1
ATOM 1848 N N . ASN A 1 230 ? 20.324 -16.370 14.721 1.00 39.72 230 ASN A N 1
ATOM 1849 C CA . ASN A 1 230 ? 20.053 -16.541 16.138 1.00 39.72 230 ASN A CA 1
ATOM 1850 C C . ASN A 1 230 ? 21.254 -17.259 16.767 1.00 39.72 230 ASN A C 1
ATOM 1852 O O . ASN A 1 230 ? 21.380 -18.474 16.648 1.00 39.72 230 ASN A O 1
ATOM 1856 N N . SER A 1 231 ? 22.135 -16.515 17.430 1.00 35.62 231 SER A N 1
ATOM 1857 C CA . SER A 1 231 ? 23.001 -17.072 18.464 1.00 35.62 231 SER A CA 1
ATOM 1858 C C . SER A 1 231 ? 22.233 -17.011 19.782 1.00 35.62 231 SER A C 1
ATOM 1860 O O . SER A 1 231 ? 22.308 -16.029 20.519 1.00 35.62 231 SER A O 1
ATOM 1862 N N . ALA A 1 232 ? 21.440 -18.048 20.026 1.00 37.28 232 ALA A N 1
ATOM 1863 C CA . ALA A 1 232 ? 20.948 -18.403 21.347 1.00 37.28 232 ALA A CA 1
ATOM 1864 C C . ALA A 1 232 ? 21.122 -19.917 21.504 1.00 37.28 232 ALA A C 1
ATOM 1866 O O . ALA A 1 232 ? 20.224 -20.696 21.187 1.00 37.28 232 ALA A O 1
ATOM 1867 N N . ALA A 1 233 ? 22.328 -20.295 21.913 1.00 35.56 233 ALA A N 1
ATOM 1868 C CA . ALA A 1 233 ? 22.670 -21.494 22.668 1.00 35.56 233 ALA A CA 1
ATOM 1869 C C . ALA A 1 233 ? 23.985 -21.189 23.394 1.00 35.56 233 ALA A C 1
ATOM 1871 O O . ALA A 1 233 ? 24.895 -20.655 22.717 1.00 35.56 233 ALA A O 1
#

Radius of gyration: 29.11 Å; Cα contacts (8 Å, |Δi|>4): 310; chains: 1; bounding box: 87×35×65 Å

Secondary structure (DSSP, 8-state):
-HHHHHHHHHHHHHHHHHHHHHHHHHHHHHHHHHHHHHHHHHHHHHHHHHHHHHHHHHHHHHHHHHHHHHHHHHHHHHHH-EEEE-SSEEEGGGGG-S---SSEETTEEES-GGG----SSSS--EETTTEEEEEEEETTEEEEEEPTT-B-TTS-BBTTTB---TTS-THHHHSTTSTTEETTEES-EE--S--BT--GGGTTTHHHHHHHHHHHHHHT-TTS---------

Mean predicted aligned error: 12.07 Å

Sequence (233 aa):
MSAEVNKILSFLDRKLGFWVSTWNRFLDEHFTYISSSILAFLIAMFLFLAITSRQRMVAWEVRRDVQRIARAIEQINSDCNVVEIRGGRAPVTFLSRKKVSSQNIGPLVIETYENWKGPYLEEVPKFQGSIPYELVKVEEGFVVVPGNGALLPGGFVMGKDIVLAPDKSVGQYAYYGRGLNYRGDPLVAPITFKTKGWSPHFQERTLRNLVDMFKRFSEAMPYTYRGVSNSAA

pLDDT: mean 82.33, std 15.59, range [35.56, 97.62]

Solvent-accessible surface area (backbone atoms only — not comparable to full-atom values): 12944 Å² total; per-residue (Å²): 118,70,68,63,54,54,53,52,51,55,51,50,50,56,50,50,52,52,52,50,53,54,48,50,53,50,41,70,77,39,41,69,60,52,52,50,50,51,50,52,50,52,52,52,51,48,51,52,51,51,64,69,42,45,43,56,53,51,41,50,51,46,29,52,48,27,47,54,51,37,49,38,53,52,49,48,32,74,55,20,42,46,49,32,68,56,72,61,64,43,68,54,70,60,40,41,41,56,75,70,93,50,41,66,50,82,44,37,31,34,73,39,44,88,48,60,81,38,44,65,29,91,67,70,73,45,52,94,81,70,38,45,35,24,42,33,30,28,50,60,28,44,33,26,34,69,24,71,72,39,74,39,69,70,72,36,29,28,65,73,74,47,72,85,36,57,88,35,62,62,68,77,30,48,40,77,76,28,68,33,10,50,92,71,46,46,45,53,22,70,60,88,76,79,37,68,85,57,47,81,79,36,65,65,62,58,45,46,51,49,51,51,48,53,47,53,51,54,67,74,41,86,85,76,83,82,79,86,75,84,85,83,128

Foldseek 3Di:
DVVVVVVVVVVVVVVVVVVVVVVVVVCVVCVVVVVVVVVVVVVVVVVVCCVVCVQVVLLVVLLVQQVLLLVLVVVCCVQFNFAFFDDFKWFSQQLCDCADDACDGGRTRTHHRVSPRDNSDVDRDARPRHWTWMWGAACQGIKIATHAQDQHSLRDGRPPRDDGGNDHDCLQQQDDSHPQHDNLRGSMGDRDDD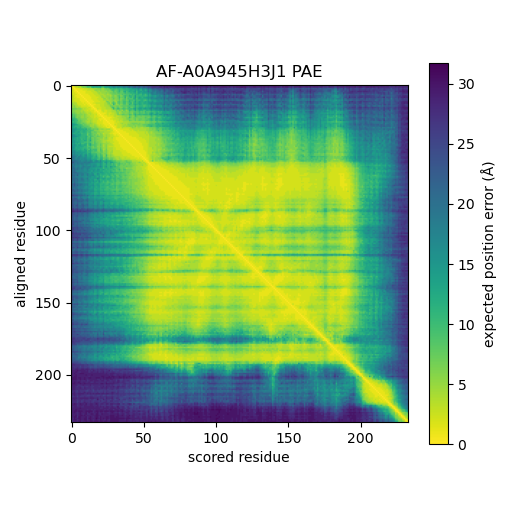YVVHDPVCCPPPVCVNVVSVVVVVVVDPPPDDDPDPPDD

=== Feature glossary ===
Feature key, reading from the visual/contextual features back to the raw sequence:

Rendered structure images. Six rendered views show the 3D structure from the faces of a cube — i.e. along ±x, ±y, ±z. Rendering representation is drawn randomly per protein from cartoon (secondary-structure ribbons), sticks (backbone bonds), or molecular surface; coloring is either N→C rainbow (blue at the N-terminus through red at the C-terminus) or one color per chain.

Contact-map, Ramachandran, and PAE plots. The contact map is a binary N×N matrix image: pixel (i, j) is dark where Cα_i and Cα_j are within 8 Å and |i−j|>4. Because the |i−j|>4 filter removes local helical contacts, off-diagonal stripes parallel to the main diagonal indicate parallel β-sheets; stripes perpendicular to it indicate antiparallel β-sheets. The Ramachandran plot scatters every residue's (φ, ψ) pair against the sterically allowed regions. The PAE heatmap renders the predicted-aligned-error matrix.

InterPro / GO / CATH / organism. Database cross-references. InterPro integrates a dozen domain/family signature databases into unified entries with residue-range hits. GO terms attach function/process/location labels with evidence codes. CATH codes position the fold in a four-level structural taxonomy. Organism is the NCBI-taxonomy species name.

Nearest PDB structures. The Foldseek neighbor list gives the closest experimentally determined structures in the PDB, ranked by structural alignment. TM-score near 1 means near-identical fold; near 0.3 means only rough topology match. This is how one finds what a novel AlphaFold prediction most resembles in the solved-structure universe.

Predicted aligned error. PAE(i, j) answers: if I align the predicted and true structures on residue i, how far off (in Å) do I expect residue j to be? A block-diagonal PAE matrix with low values on the blocks and high values off-diagonal is the signature of a multi-domain protein with confidently predicted domains but uncertain inter-domain orientation.

Solvent-accessible surface area. Accessible surface area quantifies burial. A residue with SASA near zero is packed into the hydrophobic core; one with SASA >100 Å² sits on the surface. Computed here via the Shrake–Rupley numerical algorithm with a 1.4 Å probe.

B-factor. B-factor (Debye–Waller factor) reflects atomic displacement in the crystal lattice. It is an experimental observable (units Å²), not a prediction; low values mean the atom is pinned down, high values mean it moves or is heterogeneous across the crystal.

pLDDT. For AlphaFold models, the B-factor field carries pLDDT — the model's own estimate of local accuracy on a 0–100 scale. Regions with pLDDT<50 should be treated as essentially unmodeled; they often correspond to intrinsically disordered segments.

Backbone torsions (φ/ψ). φ (phi) and ψ (psi) are the two rotatable backbone dihedrals per residue: φ is the C(i-1)–N–Cα–C torsion, ψ is the N–Cα–C–N(i+1) torsion, both in degrees on (−180°, 180°]. α-helical residues cluster near (−60°, −45°); β-strand residues near (−120°, +130°). A Ramachandran plot is simply a scatter of (φ, ψ) for every residue.

Radius of gyration, Cα contacts, bounding box. Radius of gyration (Rg) is the root-mean-square distance of Cα atoms from their centroid — a single number for overall size and compactness. A globular domain of N residues has Rg ≈ 2.2·N^0.38 Å; an extended or disordered chain has a much larger Rg. The Cα contact count is the number of residue pairs whose Cα atoms are within 8 Å and are more than four positions apart in sequence — a standard proxy for tertiary packing density. The bounding box is the smallest axis-aligned box enclosing all Cα atoms.

Secondary structure (3-state, P-SEA). Three-state secondary structure (P-SEA) collapses the eight DSSP classes into helix (a), strand (b), and coil (c). P-SEA assigns these from Cα geometry alone — distances and angles — without requiring backbone oxygens, so it works on any Cα trace.

Secondary structure (8-state, DSSP). DSSP 8-state secondary structure assigns each residue one of H (α-helix), G (3₁₀-helix), I (π-helix), E (extended β-strand), B (isolated β-bridge), T (hydrogen-bonded turn), S (bend), or '-' (coil). The assignment is computed from backbone hydrogen-bond geometry via the Kabsch–Sander algorithm.

Foldseek 3Di. A 3Di character summarizes, for each residue, the relative orientation of the Cα frame of its nearest spatial neighbor. Because it encodes fold topology rather than chemistry, 3Di alignments detect remote structural similarity that sequence alignment misses.

mmCIF coordinates. The mmCIF block holds the 3D Cartesian coordinates of each backbone atom (N, Cα, C, O) in ångströms. mmCIF is the PDB's canonical archive format — a tagged-loop text representation of the atomic model.

Sequence. Sequence gives the chain of amino acids in standard one-letter code (A=alanine, C=cysteine, …, Y=tyrosine), read N→C. It is the only feature that is directly encoded by the gene; all structural features are derived from the folded form of this sequence.